Protein 4J8Q (pdb70)

Foldseek 3Di:
DPFDQPDKDKFKWFWADDPQQAIWTQGQPQGIEHAPAEPCSPDRDDGGWIWIWMWGWDAAPDPNTRTYTYTYDTHTAAEEEAAEQEPVCVPPQAADQADDPLWDDTPQKDKTFQNEQVQKHWHKYAYYPPPCPCVPPQEGEIEIGIGHDPDHDGRIHIYHNVVDDNVSGQYYKYWHQHPPPGIDIDTDGDD

Organism: Bacteroides fragilis (strain ATCC 25285 / DSM 2151 / CCUG 4856 / JCM 11019 / LMG 10263 / NCTC 9343 / Onslow / VPI 2553 / EN-2) (NCBI:txid272559)

InterPro domains:
  IPR024299 NigD-like N-terminal OB domain [PF12667] (38-97)
  IPR035376 NigD-like, C-terminal domain [PF17415] (107-225)
  IPR038143 NigD-like, C-terminal domain superfamily [G3DSA:2.60.40.2370] (102-227)
  IPR038179 NigD-like, N-terminal domain superfamily [G3DSA:2.40.50.500] (21-101)

CATH classification: 2.40.50.500 (+1 more: 2.60.40.2370)

Secondary structure (DSSP, 8-state):
----TT--EEEEEEEEEEETTEEEEEETTTEEEEEEEES-TT----TT-EEEEEEEEEEEEETTEEEEEEEEEEEEEEEEE-EE--TTTTTSS-----B-TT--EETTEEEEEES----EEEEEEE--TT--SSTTTSEEEEEEEEEES-----EEEEEE-TTS--TT--EEEEEEEETTTEEEEEEEE--

Nearest PDB structures (foldseek):
  4j8q-assembly1_A-2  TM=1.005E+00  e=1.109E-40  Bacteroides fragilis NCTC 9343
  3k6o-assembly2_B  TM=8.411E-01  e=2.980E-15  Phocaeicola vulgatus ATCC 8482
  4pqx-assembly3_C  TM=7.814E-01  e=1.711E-14  Bacteroides caccae ATCC 43185
  3k0y-assembly1_A  TM=7.729E-01  e=1.807E-14  Parabacteroides distasonis ATCC 8503
  4pqx-assembly4_D  TM=7.905E-01  e=2.954E-14  Bacteroides caccae ATCC 43185

Structure (mmCIF, N/CA/C/O backbone):
data_4J8Q
#
_entry.id   4J8Q
#
_cell.length_a   79.556
_cell.length_b   124.425
_cell.length_c   56.072
_cell.angle_alpha   90.000
_cell.angle_beta   90.000
_cell.angle_gamma   90.000
#
_symmetry.space_group_name_H-M   'C 2 2 21'
#
loop_
_entity.id
_entity.type
_entity.pdbx_description
1 polymer 'Putative uncharacterized protein'
2 non-polymer 1,2-ETHANEDIOL
3 water water
#
loop_
_atom_site.group_PDB
_atom_site.id
_atom_site.type_symbol
_atom_site.label_atom_id
_atom_site.label_alt_id
_atom_site.label_comp_id
_atom_site.label_asym_id
_atom_site.label_entity_id
_atom_site.label_seq_id
_atom_site.pdbx_PDB_ins_code
_atom_site.Cartn_x
_atom_site.Cartn_y
_atom_site.Cartn_z
_atom_site.occupancy
_atom_site.B_iso_or_equiv
_atom_site.auth_seq_id
_atom_site.auth_comp_id
_atom_site.auth_asym_id
_atom_site.auth_atom_id
_atom_site.pdbx_PDB_model_num
ATOM 1 N N . ASP A 1 6 ? -2.124 54.123 22.192 1.00 73.59 26 ASP A N 1
ATOM 2 C CA . ASP A 1 6 ? -3.248 53.437 22.909 1.00 85.96 26 ASP A CA 1
ATOM 3 C C . ASP A 1 6 ? -4.312 54.430 23.393 1.00 91.42 26 ASP A C 1
ATOM 4 O O . ASP A 1 6 ? -4.290 55.603 23.012 1.00 88.87 26 ASP A O 1
ATOM 9 N N . GLY A 1 7 ? -5.258 53.940 24.199 1.00 87.95 27 GLY A N 1
ATOM 10 C CA . GLY A 1 7 ? -6.192 54.793 24.943 1.00 79.60 27 GLY A CA 1
ATOM 11 C C . GLY A 1 7 ? -5.710 55.035 26.370 1.00 74.40 27 GLY A C 1
ATOM 12 O O . GLY A 1 7 ? -6.154 54.358 27.307 1.00 71.25 27 GLY A O 1
ATOM 13 N N . TYR A 1 8 ? -4.783 55.987 26.528 1.00 65.38 28 TYR A N 1
ATOM 14 C CA . TYR A 1 8 ? -4.302 56.425 27.852 1.00 60.16 28 TYR A CA 1
ATOM 15 C C . TYR A 1 8 ? -4.764 57.861 28.160 1.00 55.09 28 TYR A C 1
ATOM 16 O O . TYR A 1 8 ? -5.017 58.657 27.254 1.00 56.00 28 TYR A O 1
ATOM 25 N N . SER A 1 9 ? 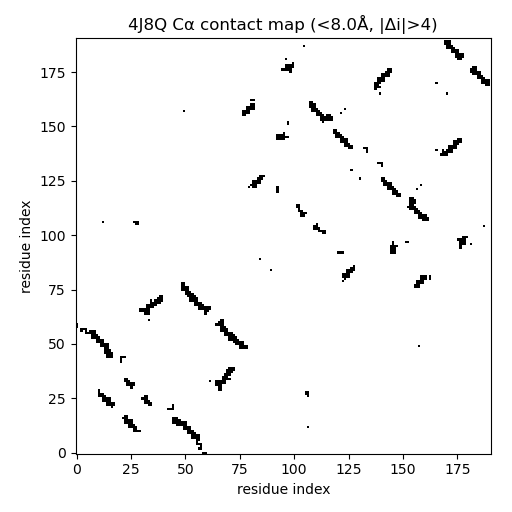-4.868 58.176 29.447 1.00 51.57 29 SER A N 1
ATOM 26 C CA . SER A 1 9 ? -5.019 59.549 29.900 1.00 53.24 29 SER A CA 1
ATOM 27 C C . SER A 1 9 ? -3.790 59.934 30.704 1.00 52.39 29 SER A C 1
ATOM 28 O O . SER A 1 9 ? -3.072 59.074 31.234 1.00 54.71 29 SER A O 1
ATOM 31 N N . LEU A 1 10 ? -3.551 61.234 30.795 1.00 46.09 30 LEU A N 1
ATOM 32 C CA . LEU A 1 10 ? -2.450 61.737 31.596 1.00 47.75 30 LEU A CA 1
ATOM 33 C C . LEU A 1 10 ? -2.731 61.557 33.084 1.00 46.87 30 LEU A C 1
ATOM 34 O O . LEU A 1 10 ? -1.808 61.523 33.898 1.00 44.48 30 LEU A O 1
ATOM 39 N N . GLY A 1 11 ? -4.006 61.452 33.437 1.00 46.53 31 GLY A N 1
ATOM 40 C CA . GLY A 1 11 ? -4.391 61.147 34.811 1.00 50.75 31 GLY A CA 1
ATOM 41 C C . GLY A 1 11 ? -4.153 59.708 35.256 1.00 48.09 31 GLY A C 1
ATOM 42 O O . GLY A 1 11 ? -4.131 59.435 36.445 1.00 51.95 31 GLY A O 1
ATOM 43 N N . ASP A 1 12 ? -3.969 58.787 34.317 1.00 45.79 32 ASP A N 1
ATOM 44 C CA . ASP A 1 12 ? -3.950 57.368 34.655 1.00 46.54 32 ASP A CA 1
ATOM 45 C C . ASP A 1 12 ? -2.645 56.943 35.305 1.00 41.38 32 ASP A C 1
ATOM 46 O O . ASP A 1 12 ? -1.584 57.436 34.949 1.00 38.57 32 ASP A O 1
ATOM 51 N N . ILE A 1 13 ? -2.748 56.033 36.273 1.00 38.28 33 ILE A N 1
ATOM 52 C CA . ILE A 1 13 ? -1.584 55.411 36.880 1.00 34.14 33 ILE A CA 1
ATOM 53 C C . ILE A 1 13 ? -1.642 53.902 36.705 1.00 31.88 33 ILE A C 1
ATOM 54 O O . ILE A 1 13 ? -2.721 53.312 36.616 1.00 31.91 33 ILE A O 1
ATOM 59 N N . ALA A 1 14 ? -0.464 53.295 36.629 1.00 30.30 34 ALA A N 1
ATOM 60 C CA . ALA A 1 14 ? -0.324 51.843 36.558 1.00 29.13 34 ALA A CA 1
ATOM 61 C C . ALA A 1 14 ? 0.824 51.376 37.440 1.00 28.01 34 ALA A C 1
ATOM 62 O O . ALA A 1 14 ? 1.688 52.158 37.832 1.00 27.82 34 ALA A O 1
ATOM 64 N N . VAL A 1 15 ? 0.823 50.092 37.757 1.00 28.96 35 VAL A N 1
ATOM 65 C CA . VAL A 1 15 ? 1.885 49.499 38.562 1.00 28.12 35 VAL A CA 1
ATOM 66 C C . VAL A 1 15 ? 2.336 48.181 37.943 1.00 26.16 35 VAL A C 1
ATOM 67 O O . VAL A 1 15 ? 1.559 47.515 37.246 1.00 25.87 35 VAL A O 1
ATOM 71 N N . ASP A 1 16 ? 3.593 47.826 38.202 1.00 24.16 36 ASP A N 1
ATOM 72 C CA . ASP A 1 16 ? 4.115 46.508 37.879 1.00 23.51 36 ASP A CA 1
ATOM 73 C C . ASP A 1 16 ? 5.324 46.289 38.754 1.00 23.33 36 ASP A C 1
ATOM 74 O O . ASP A 1 16 ? 5.753 47.208 39.445 1.00 23.69 36 ASP A O 1
ATOM 79 N N . TRP A 1 17 ? 5.835 45.061 38.765 1.00 24.76 37 TRP A N 1
ATOM 80 C CA . TRP A 1 17 ? 7.164 44.745 39.320 1.00 25.26 37 TRP A CA 1
ATOM 81 C C . TRP A 1 17 ? 8.128 44.677 38.147 1.00 24.96 37 TRP A C 1
ATOM 82 O O . TRP A 1 17 ? 7.764 44.183 37.064 1.00 23.64 37 TRP A O 1
ATOM 93 N N . ALA A 1 18 ? 9.354 45.150 38.363 1.00 25.38 38 ALA A N 1
ATOM 94 C CA . ALA A 1 18 ? 10.314 45.276 37.276 1.00 25.51 38 ALA A CA 1
ATOM 95 C C . ALA A 1 18 ? 11.753 45.148 37.732 1.00 27.11 38 ALA A C 1
ATOM 96 O O . ALA A 1 18 ? 12.075 45.236 38.912 1.00 28.09 38 ALA A O 1
ATOM 98 N N . THR A 1 19 ? 12.615 44.981 36.746 1.00 27.88 39 THR A N 1
ATOM 99 C CA . THR A 1 19 ? 14.032 44.864 36.953 1.00 27.67 39 THR A CA 1
ATOM 100 C C . THR A 1 19 ? 14.686 46.085 36.306 1.00 28.48 39 THR A C 1
ATOM 101 O O . THR A 1 19 ? 14.426 46.401 35.139 1.00 28.67 39 THR A O 1
ATOM 105 N N . VAL A 1 20 ? 15.505 46.783 37.078 1.00 27.87 40 VAL A N 1
ATOM 106 C CA . VAL A 1 20 ? 16.168 47.972 36.599 1.00 29.79 40 VAL A CA 1
ATOM 107 C C . VAL A 1 20 ? 17.314 47.565 35.669 1.00 32.67 40 VAL A C 1
ATOM 108 O O . VAL A 1 20 ? 18.100 46.661 35.983 1.00 30.59 40 VAL A O 1
ATOM 112 N N . ARG A 1 21 ? 17.381 48.235 34.523 1.00 34.82 41 ARG A N 1
ATOM 113 C CA . ARG A 1 21 ? 18.461 48.060 33.574 1.00 40.34 41 ARG A CA 1
ATOM 114 C C . ARG A 1 21 ? 19.122 49.421 33.398 1.00 40.67 41 ARG A C 1
ATOM 115 O O . ARG A 1 21 ? 18.466 50.388 33.031 1.00 43.22 41 ARG A O 1
ATOM 123 N N . VAL A 1 22 ? 20.414 49.505 33.674 1.00 42.69 42 VAL A N 1
ATOM 124 C CA . VAL A 1 22 ? 21.122 50.777 33.592 1.00 44.09 42 VAL A CA 1
ATOM 125 C C . VAL A 1 22 ? 21.670 51.007 32.183 1.00 51.18 42 VAL A C 1
ATOM 126 O O . VAL A 1 22 ? 22.370 50.153 31.632 1.00 49.14 42 VAL A O 1
ATOM 130 N N . VAL A 1 23 ? 21.350 52.180 31.629 1.00 58.23 43 VAL A N 1
ATOM 131 C CA . VAL A 1 23 ? 21.753 52.588 30.277 1.00 65.24 43 VAL A CA 1
ATOM 132 C C . VAL A 1 23 ? 23.091 53.363 30.265 1.00 70.23 43 VAL A C 1
ATOM 133 O O . VAL A 1 23 ? 24.057 52.941 29.626 1.00 70.33 43 VAL A O 1
ATOM 137 N N . GLY A 1 24 ? 23.139 54.493 30.969 1.00 74.24 44 GLY A N 1
ATOM 138 C CA . GLY A 1 24 ? 24.334 55.343 30.991 1.00 83.11 44 GLY A CA 1
ATOM 139 C C . GLY A 1 24 ? 24.418 56.227 32.226 1.00 80.42 44 GLY A C 1
ATOM 140 O O . GLY A 1 24 ? 23.771 57.277 32.296 1.00 69.47 44 GLY A O 1
ATOM 141 N N . GLY A 1 25 ? 25.228 55.808 33.197 1.00 77.64 45 GLY A N 1
ATOM 142 C CA . GLY A 1 25 ? 25.358 56.537 34.450 1.00 73.57 45 GLY A CA 1
ATOM 143 C C . GLY A 1 25 ? 24.057 56.482 35.232 1.00 73.03 45 GLY A C 1
ATOM 144 O O . GLY A 1 25 ? 23.735 55.450 35.832 1.00 66.94 45 GLY A O 1
ATOM 145 N N . ASP A 1 26 ? 23.300 57.58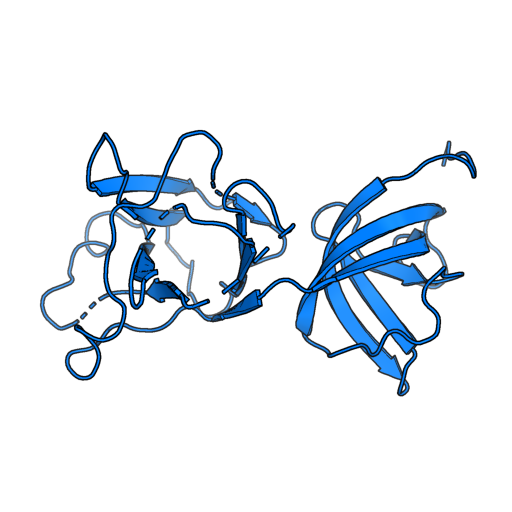3 35.204 1.00 68.63 46 ASP A N 1
ATOM 146 C CA . ASP A 1 26 ? 22.042 57.700 35.966 1.00 65.28 46 ASP A CA 1
ATOM 147 C C . ASP A 1 26 ? 20.766 57.462 35.130 1.00 62.92 46 ASP A C 1
ATOM 148 O O . ASP A 1 26 ? 19.652 57.512 35.671 1.00 55.13 46 ASP A O 1
ATOM 153 N N . THR A 1 27 ? 20.929 57.201 33.832 1.00 57.82 47 THR A N 1
ATOM 154 C CA . THR A 1 27 ? 19.805 56.884 32.950 1.00 51.93 47 THR A CA 1
ATOM 155 C C . THR A 1 27 ? 19.545 55.393 32.947 1.00 45.59 47 THR A C 1
ATOM 156 O O . THR A 1 27 ? 20.476 54.603 32.853 1.00 49.69 47 THR A O 1
ATOM 160 N N . TYR A 1 28 ? 18.270 55.025 33.033 1.00 39.36 48 TYR A N 1
ATOM 161 C CA . TYR A 1 28 ? 17.866 53.630 33.225 1.00 34.91 48 TYR A CA 1
ATOM 162 C C . TYR A 1 28 ? 16.553 53.328 32.510 1.00 32.76 48 TYR A C 1
ATOM 163 O O . TYR A 1 28 ? 15.788 54.235 32.160 1.00 31.68 48 TYR A O 1
ATOM 172 N N . SER A 1 29 ? 16.311 52.044 32.285 1.00 31.67 49 SER A N 1
ATOM 173 C CA . SER A 1 29 ? 15.017 51.569 31.826 1.00 31.17 49 SER A CA 1
ATOM 174 C C . SER A 1 29 ? 14.535 50.546 32.832 1.00 30.47 49 SER A C 1
ATOM 175 O O . SER A 1 29 ? 15.311 50.092 33.695 1.00 30.34 49 SER A O 1
ATOM 178 N N . LEU A 1 30 ? 13.259 50.188 32.729 1.00 27.49 50 LEU A N 1
ATOM 179 C CA . LEU A 1 30 ? 12.682 49.208 33.615 1.00 27.26 50 LEU A CA 1
ATOM 180 C C . LEU A 1 30 ? 12.172 48.072 32.778 1.00 28.38 50 LEU A C 1
ATOM 181 O O . LEU A 1 30 ? 11.499 48.297 31.788 1.00 30.56 50 LEU A O 1
ATOM 186 N N . ASN A 1 31 ? 12.493 46.850 33.176 1.00 29.66 51 ASN A N 1
ATOM 187 C CA . ASN A 1 31 ? 12.007 45.668 32.486 1.00 30.82 51 ASN A CA 1
ATOM 188 C C . ASN A 1 31 ? 10.868 45.036 33.306 1.00 30.09 51 ASN A C 1
ATOM 189 O O . ASN A 1 31 ? 11.112 44.261 34.244 1.00 30.43 51 ASN A O 1
ATOM 194 N N . ALA A 1 32 ? 9.634 45.390 32.937 1.00 27.08 52 ALA A N 1
ATOM 195 C CA . ALA A 1 32 ? 8.433 45.072 33.716 1.00 26.69 52 ALA A CA 1
ATOM 196 C C . ALA A 1 32 ? 7.822 43.721 33.354 1.00 25.78 52 ALA A C 1
ATOM 197 O O . ALA A 1 32 ? 7.715 43.381 32.189 1.00 25.11 52 ALA A O 1
ATOM 199 N N . ASP A 1 33 ? 7.379 42.990 34.373 1.00 27.04 53 ASP A N 1
ATOM 200 C CA . ASP A 1 33 ? 6.911 41.602 34.224 1.00 28.10 53 ASP A CA 1
ATOM 201 C C . ASP A 1 33 ? 5.737 41.449 33.264 1.00 29.28 53 ASP A C 1
ATOM 202 O O . ASP A 1 33 ? 5.692 40.494 32.489 1.00 29.42 53 ASP A O 1
ATOM 207 N N . ARG A 1 34 ? 4.804 42.401 33.309 1.00 29.52 54 ARG A N 1
ATOM 208 C CA . ARG A 1 34 ? 3.595 42.361 32.481 1.00 30.78 54 ARG A CA 1
ATOM 209 C C . ARG A 1 34 ? 3.624 43.385 31.353 1.00 29.31 54 ARG A C 1
ATOM 210 O O . ARG A 1 34 ? 3.139 43.112 30.266 1.00 29.26 54 ARG A O 1
ATOM 218 N N . TRP A 1 35 ? 4.161 44.570 31.626 1.00 28.93 55 TRP A N 1
ATOM 219 C CA . TRP A 1 35 ? 4.138 45.680 30.666 1.00 28.56 55 TRP A CA 1
ATOM 220 C C . TRP A 1 35 ? 5.324 45.664 29.692 1.00 27.96 55 TRP A C 1
ATOM 221 O O . TRP A 1 35 ? 5.312 46.376 28.679 1.00 27.30 55 TRP A O 1
ATOM 232 N N . GLY A 1 36 ? 6.357 44.888 30.009 1.00 27.03 56 GLY A N 1
ATOM 233 C CA . GLY A 1 36 ? 7.547 44.844 29.178 1.00 27.68 56 GLY A CA 1
ATOM 234 C C . GLY A 1 36 ? 8.450 46.032 29.461 1.00 28.17 56 GLY A C 1
ATOM 235 O O . GLY A 1 36 ? 8.399 46.616 30.555 1.00 28.62 56 GLY A O 1
ATOM 236 N N . THR A 1 37 ? 9.276 46.400 28.485 1.00 26.36 57 THR A N 1
ATOM 237 C CA . THR A 1 37 ? 10.311 47.391 28.726 1.00 25.94 57 THR A CA 1
ATOM 238 C C . THR A 1 37 ? 9.707 48.779 28.767 1.00 24.90 57 THR A C 1
ATOM 239 O O . THR A 1 37 ? 8.909 49.140 27.900 1.00 24.19 57 THR A O 1
ATOM 243 N N . LEU A 1 38 ? 10.096 49.545 29.783 1.00 25.32 58 LEU A N 1
ATOM 244 C CA . LEU A 1 38 ? 9.586 50.901 29.997 1.00 26.26 58 LEU A CA 1
ATOM 245 C C . LEU A 1 38 ? 10.702 51.947 29.928 1.00 26.90 58 LEU A C 1
ATOM 246 O O . LEU A 1 38 ? 11.650 51.897 30.713 1.00 26.01 58 LEU A O 1
ATOM 251 N N . TRP A 1 39 ? 10.577 52.882 28.981 1.00 27.47 59 TRP A N 1
ATOM 252 C CA . TRP A 1 39 ? 11.481 54.026 28.866 1.00 27.67 59 TRP A CA 1
ATOM 253 C C . TRP A 1 39 ? 10.946 55.200 29.678 1.00 26.53 59 TRP A C 1
ATOM 254 O O . TRP A 1 39 ? 9.831 55.615 29.456 1.00 26.81 59 TRP A O 1
ATOM 265 N N . PRO A 1 40 ? 11.746 55.751 30.611 1.00 28.46 60 PRO A N 1
ATOM 266 C CA . PRO A 1 40 ? 11.319 56.975 31.323 1.00 29.30 60 PRO A CA 1
ATOM 267 C C . PRO A 1 40 ? 11.451 58.293 30.515 1.00 28.24 60 PRO A C 1
ATOM 268 O O . PRO A 1 40 ? 12.476 58.992 30.584 1.00 28.35 60 PRO A O 1
ATOM 272 N N . ALA A 1 41 ? 10.410 58.620 29.758 1.00 26.66 61 ALA A N 1
ATOM 273 C CA . ALA A 1 41 ? 10.375 59.872 29.004 1.00 27.28 61 ALA A CA 1
ATOM 274 C C . ALA A 1 41 ? 10.317 61.064 29.959 1.00 27.72 61 ALA A C 1
ATOM 275 O O . ALA A 1 41 ? 10.804 62.156 29.642 1.00 27.06 61 ALA A O 1
ATOM 277 N N . ALA A 1 42 ? 9.708 60.830 31.122 1.00 27.76 62 ALA A N 1
ATOM 278 C CA . ALA A 1 42 ? 9.644 61.792 32.214 1.00 27.65 62 ALA A CA 1
ATOM 279 C C . ALA A 1 42 ? 9.676 61.080 33.581 1.00 26.55 62 ALA A C 1
ATOM 280 O O . ALA A 1 42 ? 9.574 59.861 33.656 1.00 24.05 62 ALA A O 1
ATOM 282 N N . THR A 1 43 ? 9.781 61.861 34.660 1.00 27.22 63 THR A N 1
ATOM 283 C CA . THR A 1 43 ? 9.876 61.305 36.001 1.00 26.28 63 THR A CA 1
ATOM 284 C C . THR A 1 43 ? 9.536 62.320 37.097 1.00 27.09 63 THR A C 1
ATOM 285 O O . THR A 1 43 ? 9.769 63.519 36.955 1.00 27.78 63 THR A O 1
ATOM 289 N N . ALA A 1 44 ? 8.983 61.814 38.192 1.00 28.39 64 ALA A N 1
ATOM 290 C CA . ALA A 1 44 ? 8.803 62.592 39.407 1.00 30.63 64 ALA A CA 1
ATOM 291 C C . ALA A 1 44 ? 9.934 62.353 40.394 1.00 32.81 64 ALA A C 1
ATOM 292 O O . ALA A 1 44 ? 9.870 62.840 41.514 1.00 34.63 64 ALA A O 1
ATOM 294 N N . ILE A 1 45 ? 10.951 61.588 39.992 1.00 34.27 65 ILE A N 1
ATOM 295 C CA . ILE A 1 45 ? 12.089 61.262 40.869 1.00 35.69 65 ILE A CA 1
ATOM 296 C C . ILE A 1 45 ? 13.414 61.337 40.092 1.00 38.76 65 ILE A C 1
ATOM 297 O O . ILE A 1 45 ? 14.057 60.320 39.808 1.00 37.38 65 ILE A O 1
ATOM 302 N N . PRO A 1 46 ? 13.825 62.561 39.731 1.00 42.03 66 PRO A N 1
ATOM 303 C CA . PRO A 1 46 ? 15.044 62.711 38.941 1.00 42.58 66 PRO A CA 1
ATOM 304 C C . PRO A 1 46 ? 16.344 62.368 39.683 1.00 43.44 66 PRO A C 1
ATOM 305 O O . PRO A 1 46 ? 17.348 62.128 39.021 1.00 42.40 66 PRO A O 1
ATOM 309 N N . PHE A 1 47 ? 16.335 62.336 41.020 1.00 46.50 67 PHE A N 1
ATOM 310 C CA . PHE A 1 47 ? 17.551 61.995 41.790 1.00 51.23 67 PHE A CA 1
ATOM 311 C C . PHE A 1 47 ? 17.617 60.534 42.218 1.00 45.36 67 PHE A C 1
ATOM 312 O O . PHE A 1 47 ? 18.424 60.180 43.079 1.00 47.18 67 PHE A O 1
ATOM 320 N N . TYR A 1 48 ? 16.780 59.698 41.609 1.00 40.75 68 TYR A N 1
ATOM 321 C CA . TYR A 1 48 ? 16.784 58.257 41.836 1.00 41.22 68 TYR A CA 1
ATOM 322 C C . TYR A 1 48 ? 18.071 57.628 41.296 1.00 42.86 68 TYR A C 1
ATOM 323 O O . TYR A 1 48 ? 18.434 57.875 40.154 1.00 42.71 68 TYR A O 1
ATOM 332 N N . LYS A 1 49 ? 18.741 56.811 42.112 1.00 46.64 69 LYS A N 1
ATOM 333 C CA . LYS A 1 49 ? 19.999 56.158 41.717 1.00 47.02 69 LYS A CA 1
ATOM 334 C C . LYS A 1 49 ? 19.706 54.708 41.289 1.00 41.60 69 LYS A C 1
ATOM 335 O O . LYS A 1 49 ? 19.425 53.851 42.131 1.00 43.24 69 LYS A O 1
ATOM 341 N N . PRO A 1 50 ? 19.762 54.427 39.981 1.00 35.89 70 PRO A N 1
ATOM 342 C CA . PRO A 1 50 ? 19.504 53.073 39.518 1.00 35.66 70 PRO A CA 1
ATOM 343 C C . PRO A 1 50 ? 20.661 52.090 39.742 1.00 38.31 70 PRO A C 1
ATOM 344 O O . PRO A 1 50 ? 21.830 52.466 39.608 1.00 41.11 70 PRO A O 1
ATOM 348 N N . ILE A 1 51 ? 20.318 50.843 40.076 1.00 37.86 71 ILE A N 1
ATOM 349 C CA . ILE A 1 51 ? 21.278 49.747 40.164 1.00 39.21 71 ILE A CA 1
ATOM 350 C C . ILE A 1 51 ? 20.827 48.637 39.229 1.00 36.26 71 ILE A C 1
ATOM 351 O O . ILE A 1 51 ? 19.715 48.137 39.338 1.00 33.68 71 ILE A O 1
ATOM 356 N N . ASP A 1 52 ? 21.705 48.244 38.321 1.00 37.37 72 ASP A N 1
ATOM 357 C CA . ASP A 1 52 ? 21.404 47.176 37.377 1.00 37.99 72 ASP A CA 1
ATOM 358 C C . ASP A 1 52 ? 20.988 45.940 38.152 1.00 35.38 72 ASP A C 1
ATOM 359 O O . ASP A 1 52 ? 21.646 45.571 39.123 1.00 35.84 72 ASP A O 1
ATOM 364 N N . GLY A 1 53 ? 19.879 45.328 37.743 1.00 33.93 73 GLY A N 1
ATOM 365 C CA . GLY A 1 53 ? 19.384 44.093 38.360 1.00 31.20 73 GLY A CA 1
ATOM 366 C C . GLY A 1 53 ? 18.501 44.282 39.580 1.00 30.16 73 GLY A C 1
ATOM 367 O O . GLY A 1 53 ? 17.876 43.336 40.041 1.00 29.54 73 GLY A O 1
ATOM 368 N N . GLN A 1 54 ? 18.448 45.498 40.117 1.00 30.93 74 GLN A N 1
ATOM 369 C CA . GLN A 1 54 ? 17.566 45.786 41.238 1.00 31.78 74 GLN A CA 1
ATOM 370 C C . GLN A 1 54 ? 16.127 45.583 40.804 1.00 31.48 74 GLN A C 1
ATOM 371 O O . GLN A 1 54 ? 15.701 46.083 39.773 1.00 30.91 74 GLN A O 1
ATOM 377 N N . ARG A 1 55 ? 15.397 44.829 41.610 1.00 30.81 75 ARG A N 1
ATOM 378 C CA . ARG A 1 55 ? 13.972 44.659 41.458 1.00 28.96 75 ARG A CA 1
ATOM 379 C C . ARG A 1 55 ? 13.241 45.752 42.216 1.00 29.43 75 ARG A C 1
ATOM 380 O O . ARG A 1 55 ? 13.650 46.140 43.313 1.00 31.75 75 ARG A O 1
ATOM 388 N N . VAL A 1 56 ? 12.141 46.222 41.633 1.00 28.53 76 VAL A N 1
ATOM 389 C CA . VAL A 1 56 ? 11.355 47.322 42.173 1.00 27.04 76 VAL A CA 1
ATOM 390 C C . VAL A 1 56 ? 9.878 47.110 41.903 1.00 26.22 76 VAL A C 1
ATOM 391 O O . VAL A 1 56 ? 9.506 46.419 40.957 1.00 26.60 76 VAL A O 1
ATOM 395 N N . ILE A 1 57 ? 9.043 47.711 42.743 1.00 26.05 77 ILE A N 1
ATOM 396 C CA . ILE A 1 57 ? 7.653 47.962 42.402 1.00 24.54 77 ILE A CA 1
ATOM 397 C C . ILE A 1 57 ? 7.633 49.381 41.832 1.00 24.90 77 ILE A C 1
ATOM 398 O O . ILE A 1 57 ? 7.991 50.330 42.534 1.00 23.61 77 ILE A O 1
ATOM 403 N N . THR A 1 58 ? 7.230 49.514 40.565 1.00 24.85 78 THR A N 1
ATOM 404 C CA . THR A 1 58 ? 7.263 50.793 39.854 1.00 23.84 78 THR A CA 1
ATOM 405 C C . THR A 1 58 ? 5.856 51.274 39.559 1.00 25.36 78 THR A C 1
ATOM 406 O O . THR A 1 58 ? 5.036 50.540 39.019 1.00 26.34 78 THR A O 1
ATOM 410 N N . TYR A 1 59 ? 5.594 52.515 39.935 1.00 26.08 79 TYR A N 1
ATOM 411 C CA . TYR A 1 59 ? 4.345 53.187 39.658 1.00 27.29 79 TYR A CA 1
ATOM 412 C C . TYR A 1 59 ? 4.632 54.225 38.570 1.00 27.13 79 TYR A C 1
ATOM 413 O O . TYR A 1 59 ? 5.602 54.978 38.670 1.00 28.24 79 TYR A O 1
ATOM 422 N N . PHE A 1 60 ? 3.794 54.272 37.537 1.00 25.47 80 PHE A N 1
ATOM 423 C CA . PHE A 1 60 ? 4.089 55.090 36.361 1.00 24.41 80 PHE A CA 1
ATOM 424 C C . PHE A 1 60 ? 2.838 55.416 35.550 1.00 24.92 80 PHE A C 1
ATOM 425 O O . PHE A 1 60 ? 1.868 54.670 35.573 1.00 25.59 80 PHE A O 1
ATOM 433 N N . ASN A 1 61 ? 2.882 56.529 34.831 1.00 25.78 81 ASN A N 1
ATOM 434 C CA . ASN A 1 61 ? 1.800 56.922 33.953 1.00 27.48 81 ASN A CA 1
ATOM 435 C C . ASN A 1 61 ? 2.206 56.553 32.544 1.00 27.20 81 ASN A C 1
ATOM 436 O O . ASN A 1 61 ? 3.155 57.118 32.018 1.00 26.49 81 ASN A O 1
ATOM 441 N N . PRO A 1 62 ? 1.501 55.601 31.923 1.00 28.53 82 PRO A N 1
ATOM 442 C CA . PRO A 1 62 ? 1.870 55.234 30.550 1.00 30.16 82 PRO A CA 1
ATOM 443 C C . PRO A 1 62 ? 1.538 56.334 29.544 1.00 31.59 82 PRO A C 1
ATOM 444 O O . PRO A 1 62 ? 0.449 56.910 29.616 1.00 33.89 82 PRO A O 1
ATOM 448 N N . LEU A 1 63 ? 2.466 56.609 28.617 1.00 31.58 83 LEU A N 1
ATOM 449 C CA . LEU A 1 63 ? 2.285 57.661 27.603 1.00 30.82 83 LEU A CA 1
ATOM 450 C C . LEU A 1 63 ? 2.166 57.141 26.163 1.00 30.23 83 LEU A C 1
ATOM 451 O O . LEU A 1 63 ? 1.187 57.445 25.479 1.00 29.78 83 LEU A O 1
ATOM 456 N N . TYR A 1 64 ? 3.168 56.394 25.702 1.00 29.91 84 TYR A N 1
ATOM 457 C CA . TY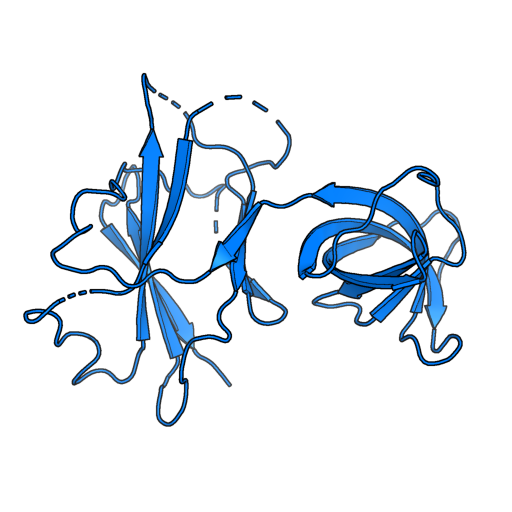R A 1 64 ? 3.189 55.870 24.317 1.00 31.32 84 TYR A CA 1
ATOM 458 C C . TYR A 1 64 ? 3.549 54.392 24.246 1.00 33.05 84 TYR A C 1
ATOM 459 O O . TYR A 1 64 ? 3.985 53.799 25.233 1.00 34.83 84 TYR A O 1
ATOM 468 N N . ASP A 1 65 ? 3.350 53.802 23.073 1.00 33.84 85 ASP A N 1
ATOM 469 C CA . ASP A 1 65 ? 3.735 52.418 22.839 1.00 36.40 85 ASP A CA 1
ATOM 470 C C . ASP A 1 65 ? 4.781 52.400 21.742 1.00 36.28 85 ASP A C 1
ATOM 471 O O . ASP A 1 65 ? 4.746 53.231 20.847 1.00 33.45 85 ASP A O 1
ATOM 476 N N . ASN A 1 66 ? 5.691 51.433 21.809 1.00 39.06 86 ASN A N 1
ATOM 477 C CA . ASN A 1 66 ? 6.730 51.252 20.788 1.00 41.44 86 ASN A CA 1
ATOM 478 C C . ASN A 1 66 ? 7.514 52.527 20.570 1.00 36.94 86 ASN A C 1
ATOM 479 O O . ASN A 1 66 ? 7.537 53.085 19.468 1.00 36.79 86 ASN A O 1
ATOM 484 N N . TYR A 1 67 ? 8.129 52.991 21.651 1.00 35.24 87 TYR A N 1
ATOM 485 C CA . TYR A 1 67 ? 8.915 54.214 21.624 1.00 34.99 87 TYR A CA 1
ATOM 486 C C . TYR A 1 67 ? 10.394 53.840 21.578 1.00 35.56 87 TYR A C 1
ATOM 487 O O . TYR A 1 67 ? 10.945 53.358 22.565 1.00 34.71 87 TYR A O 1
ATOM 496 N N . GLU A 1 68 ? 11.007 54.038 20.412 1.00 35.91 88 GLU A N 1
ATOM 497 C CA . GLU A 1 68 ? 12.456 53.912 20.230 1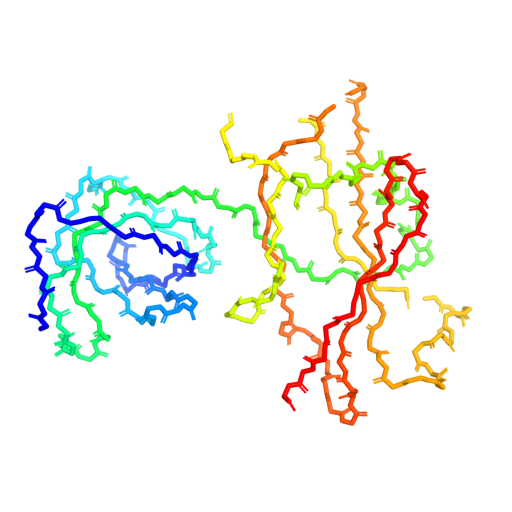.00 37.68 88 GLU A CA 1
ATOM 498 C C . GLU A 1 68 ? 13.000 52.565 20.731 1.00 36.32 88 GLU A C 1
ATOM 499 O O . GLU A 1 68 ? 14.019 52.507 21.425 1.00 34.68 88 GLU A O 1
ATOM 505 N N . GLY A 1 69 ? 12.306 51.489 20.365 1.00 35.41 89 GLY A N 1
ATOM 506 C CA . GLY A 1 69 ? 12.708 50.138 20.730 1.00 35.70 89 GLY A CA 1
ATOM 507 C C . GLY A 1 69 ? 12.205 49.660 22.083 1.00 36.72 89 GLY A C 1
ATOM 508 O O . GLY A 1 69 ? 12.419 48.495 22.430 1.00 38.78 89 GLY A O 1
ATOM 509 N N . TYR A 1 70 ? 11.552 50.538 22.851 1.00 33.22 90 TYR A N 1
ATOM 510 C CA . TYR A 1 70 ? 10.958 50.154 24.134 1.00 32.36 90 TYR A CA 1
ATOM 511 C C . TYR A 1 70 ? 9.467 49.885 23.958 1.00 32.12 90 TYR A C 1
ATOM 512 O O . TYR A 1 70 ? 8.825 50.514 23.123 1.00 34.75 90 TYR A O 1
ATOM 521 N N . ASP A 1 71 ? 8.921 48.949 24.730 1.00 30.79 91 ASP A N 1
ATOM 522 C CA . ASP A 1 71 ? 7.510 48.579 24.588 1.00 31.73 91 ASP A CA 1
ATOM 523 C C . ASP A 1 71 ? 6.602 49.747 24.927 1.00 30.82 91 ASP A C 1
ATOM 524 O O . ASP A 1 71 ? 5.536 49.881 24.339 1.00 33.21 91 ASP A O 1
ATOM 529 N N . HIS A 1 72 ? 7.027 50.579 25.877 1.00 29.42 92 HIS A N 1
ATOM 530 C CA . HIS A 1 72 ? 6.304 51.790 26.247 1.00 28.18 92 HIS A CA 1
ATOM 531 C C . HIS A 1 72 ? 7.243 52.916 26.667 1.00 27.29 92 HIS A C 1
ATOM 532 O O . HIS A 1 72 ? 8.331 52.667 27.161 1.00 25.84 92 HIS A O 1
ATOM 539 N N . ALA A 1 73 ? 6.808 54.160 26.475 1.00 28.65 93 ALA A N 1
ATOM 540 C CA . ALA A 1 73 ? 7.389 55.314 27.175 1.00 27.10 93 ALA A CA 1
ATOM 541 C C . ALA A 1 73 ? 6.402 55.742 28.265 1.00 25.99 93 ALA A C 1
ATOM 542 O O . ALA A 1 73 ? 5.188 55.764 28.040 1.00 25.12 93 ALA A O 1
ATOM 544 N N . VAL A 1 74 ? 6.929 56.074 29.439 1.00 25.60 94 VAL A N 1
ATOM 545 C CA . VAL A 1 74 ? 6.111 56.399 30.610 1.00 25.55 94 VAL A CA 1
ATOM 546 C C . VAL A 1 74 ? 6.698 57.574 31.392 1.00 25.92 94 VAL A C 1
ATOM 547 O O . VAL A 1 74 ? 7.857 57.960 31.179 1.00 24.04 94 VAL A O 1
ATOM 551 N N . LYS A 1 75 ? 5.887 58.125 32.296 1.00 26.69 95 LYS A N 1
ATOM 552 C CA . LYS A 1 75 ? 6.392 58.960 33.379 1.00 28.13 95 LYS A CA 1
ATOM 553 C C . LYS A 1 75 ? 6.439 58.093 34.619 1.00 27.95 95 LYS A C 1
ATOM 554 O O . LYS A 1 75 ? 5.411 57.576 35.046 1.00 29.08 95 LYS A O 1
ATOM 560 N N . VAL A 1 76 ? 7.630 57.945 35.186 1.00 27.15 96 VAL A N 1
ATOM 561 C CA . VAL A 1 76 ? 7.828 57.217 36.426 1.00 27.44 96 VAL A CA 1
ATOM 562 C C . VAL A 1 76 ? 7.350 58.092 37.574 1.00 28.12 96 VAL A C 1
ATOM 563 O O . VAL A 1 76 ? 7.693 59.273 37.634 1.00 30.30 96 VAL A O 1
ATOM 567 N N . GLU A 1 77 ? 6.569 57.513 38.480 1.00 27.76 97 GLU A N 1
ATOM 568 C CA . GLU A 1 77 ? 6.108 58.229 39.666 1.00 29.31 97 GLU A CA 1
ATOM 569 C C . GLU A 1 77 ? 6.868 57.797 40.917 1.00 30.24 97 GLU A C 1
ATOM 570 O O . GLU A 1 77 ? 7.320 58.655 41.680 1.00 31.76 97 GLU A O 1
ATOM 576 N N . HIS A 1 78 ? 6.987 56.480 41.126 1.00 31.54 98 HIS A N 1
ATOM 577 C CA . HIS A 1 78 ? 7.724 55.890 42.268 1.00 33.87 98 HIS A CA 1
ATOM 578 C C . HIS A 1 78 ? 8.425 54.591 41.883 1.00 32.78 98 HIS A C 1
ATOM 579 O O . HIS A 1 78 ? 7.868 53.798 41.146 1.00 34.82 98 HIS A O 1
ATOM 586 N N . ASN A 1 79 ? 9.629 54.366 42.411 1.00 35.03 99 ASN A N 1
ATOM 587 C CA . ASN A 1 79 ? 10.306 53.065 42.299 1.00 34.01 99 ASN A CA 1
ATOM 588 C C . ASN A 1 79 ? 10.688 52.551 43.666 1.00 34.29 99 ASN A C 1
ATOM 589 O O . ASN A 1 79 ? 11.765 52.860 44.164 1.00 44.82 99 ASN A O 1
ATOM 594 N N . TYR A 1 80 ? 9.815 51.753 44.263 1.00 32.90 100 TYR A N 1
ATOM 595 C CA . TYR A 1 80 ? 10.060 51.191 45.583 1.00 32.22 100 TYR A CA 1
ATOM 596 C C . TYR A 1 80 ? 10.945 49.978 45.429 1.00 31.15 100 TYR A C 1
ATOM 597 O O . TYR A 1 80 ? 10.574 49.004 44.787 1.00 28.99 100 TYR A O 1
ATOM 606 N N . ASN A 1 81 ? 12.132 50.057 46.010 1.00 33.25 101 ASN A N 1
ATOM 607 C CA . ASN A 1 81 ? 13.104 48.995 45.875 1.00 36.23 101 ASN A CA 1
ATOM 608 C C . ASN A 1 81 ? 12.621 47.773 46.619 1.00 35.46 101 ASN A C 1
ATOM 609 O O . ASN A 1 81 ? 12.109 47.881 47.729 1.00 37.06 101 ASN A O 1
ATOM 614 N N . VAL A 1 82 ? 12.734 46.624 45.955 1.00 34.64 102 VAL A N 1
ATOM 615 C CA . VAL A 1 82 ? 12.376 45.326 46.516 1.00 33.06 102 VAL A CA 1
ATOM 616 C C . VAL A 1 82 ? 13.658 44.547 46.735 1.00 31.41 102 VAL A C 1
ATOM 617 O O . VAL A 1 82 ? 14.539 44.534 45.877 1.00 30.02 102 VAL A O 1
ATOM 621 N N . LEU A 1 83 ? 13.747 43.905 47.886 1.00 30.38 103 LEU A N 1
ATOM 622 C CA . LEU A 1 83 ? 14.867 43.044 48.199 1.00 32.80 103 LEU A CA 1
ATOM 623 C C . LEU A 1 83 ? 15.053 41.949 47.144 1.00 30.41 103 LEU A C 1
ATOM 624 O O . LEU A 1 83 ? 14.147 41.156 46.870 1.00 29.93 103 LEU A O 1
ATOM 629 N N . THR A 1 84 ? 16.246 41.909 46.575 1.00 29.77 104 THR A N 1
ATOM 630 C CA . THR A 1 84 ? 16.530 41.087 45.412 1.00 29.79 104 THR A CA 1
ATOM 631 C C . THR A 1 84 ? 17.574 40.050 45.797 1.00 29.87 104 THR A C 1
ATOM 632 O O . THR A 1 84 ? 18.653 40.406 46.254 1.00 28.89 104 THR A O 1
ATOM 636 N N . LYS A 1 85 ? 17.245 38.772 45.610 1.00 30.31 105 LYS A N 1
ATOM 637 C CA . LYS A 1 85 ? 18.067 37.668 46.114 1.00 30.36 105 LYS A CA 1
ATOM 638 C C . LYS A 1 85 ? 18.098 36.480 45.150 1.00 31.05 105 LYS A C 1
ATOM 639 O O . LYS A 1 85 ? 17.322 36.425 44.203 1.00 29.74 105 LYS A O 1
ATOM 645 N N . GLN A 1 86 ? 19.022 35.555 45.395 1.00 33.45 106 GLN A N 1
ATOM 646 C CA . GLN A 1 86 ? 19.164 34.334 44.605 1.00 37.27 106 GLN A CA 1
ATOM 647 C C . GLN A 1 86 ? 18.541 33.159 45.344 1.00 35.60 106 GLN A C 1
ATOM 648 O O . GLN A 1 86 ? 18.242 33.253 46.525 1.00 32.78 106 GLN A O 1
ATOM 654 N N . VAL A 1 87 ? 18.356 32.049 44.639 1.00 35.45 107 VAL A N 1
ATOM 655 C CA . VAL A 1 87 ? 18.064 30.781 45.286 1.00 35.53 107 VAL A CA 1
ATOM 656 C C . VAL A 1 87 ? 19.394 30.309 45.877 1.00 37.70 107 VAL A C 1
ATOM 657 O O . VAL A 1 87 ? 20.421 30.300 45.190 1.00 38.01 107 VAL A O 1
ATOM 661 N N . GLU A 1 88 ? 19.369 29.942 47.155 1.00 39.10 108 GLU A N 1
ATOM 662 C CA . GLU A 1 88 ? 20.561 29.519 47.879 1.00 39.62 108 GLU A CA 1
ATOM 663 C C . GLU A 1 88 ? 20.514 28.022 48.103 1.00 39.64 108 GLU A C 1
ATOM 664 O O . GLU A 1 88 ? 19.503 27.498 48.557 1.00 37.20 108 GLU A O 1
ATOM 670 N N . ASP A 1 89 ? 21.608 27.337 47.780 1.00 40.61 109 ASP A N 1
ATOM 671 C CA . ASP A 1 89 ? 21.714 25.920 48.064 1.00 39.87 109 ASP A CA 1
ATOM 672 C C . ASP A 1 89 ? 21.847 25.726 49.564 1.00 37.59 109 ASP A C 1
ATOM 673 O O . ASP A 1 89 ? 22.630 26.419 50.208 1.00 38.78 109 ASP A O 1
ATOM 678 N N . LEU A 1 90 ? 21.059 24.805 50.111 1.00 35.65 110 LEU A N 1
ATOM 679 C CA . LEU A 1 90 ? 21.154 24.429 51.516 1.00 37.29 110 LEU A CA 1
ATOM 680 C C . LEU A 1 90 ? 22.043 23.201 51.639 1.00 38.69 110 LEU A C 1
ATOM 681 O O . LEU A 1 90 ? 21.764 22.158 51.025 1.00 35.47 110 LEU A O 1
ATOM 686 N N . THR A 1 91 ? 23.107 23.349 52.434 1.00 41.27 111 THR A N 1
ATOM 687 C CA . THR A 1 91 ? 24.142 22.330 52.611 1.00 42.71 111 THR A CA 1
ATOM 688 C C . THR A 1 91 ? 24.290 21.984 54.081 1.00 42.52 111 THR A C 1
ATOM 689 O O . THR A 1 91 ? 23.635 22.570 54.942 1.00 41.38 111 THR A O 1
ATOM 693 N N . ALA A 1 92 ? 25.163 21.023 54.357 1.00 43.64 112 ALA A N 1
ATOM 694 C CA . ALA A 1 92 ? 25.548 20.711 55.721 1.00 43.77 112 ALA A CA 1
ATOM 695 C C . ALA A 1 92 ? 26.150 21.925 56.446 1.00 44.73 112 ALA A C 1
ATOM 696 O O . ALA A 1 92 ? 25.920 22.087 57.640 1.00 43.43 112 ALA A O 1
ATOM 698 N N . GLU A 1 93 ? 26.904 22.770 55.731 1.00 48.59 113 GLU A N 1
ATOM 699 C CA . GLU A 1 93 ? 27.586 23.929 56.342 1.00 52.67 113 GLU A CA 1
ATOM 700 C C . GLU A 1 93 ? 26.631 24.981 56.887 1.00 50.36 113 GLU A C 1
ATOM 701 O O . GLU A 1 93 ? 26.926 25.640 57.880 1.00 51.45 113 GLU A O 1
ATOM 707 N N . ASN A 1 94 ? 25.488 25.129 56.230 1.00 49.27 114 ASN A N 1
ATOM 708 C CA . ASN A 1 94 ? 24.557 26.214 56.518 1.00 45.10 114 ASN A CA 1
ATOM 709 C C . ASN A 1 94 ? 23.128 25.758 56.865 1.00 43.48 114 ASN A C 1
ATOM 710 O O . ASN A 1 94 ? 22.224 26.597 56.994 1.00 39.78 114 ASN A O 1
ATOM 715 N N . GLU A 1 95 ? 22.933 24.445 57.030 1.00 43.36 115 GLU A N 1
ATOM 716 C CA . GLU A 1 95 ? 21.611 23.868 57.334 1.00 43.72 115 GLU A CA 1
ATOM 717 C C . GLU A 1 95 ? 20.851 24.637 58.422 1.00 41.69 115 GLU A C 1
ATOM 718 O O . GLU A 1 95 ? 19.639 24.792 58.322 1.00 42.77 115 GLU A O 1
ATOM 724 N N . SER A 1 96 ? 21.559 25.139 59.435 1.00 40.49 116 SER A N 1
ATOM 725 C CA . SER A 1 96 ? 20.919 25.841 60.551 1.00 41.87 116 SER A CA 1
ATOM 726 C C . SER A 1 96 ? 20.875 27.364 60.419 1.00 44.23 116 SER A C 1
ATOM 727 O O . SER A 1 96 ? 20.383 28.054 61.307 1.00 43.20 116 SER A O 1
ATOM 730 N N . GLU A 1 97 ? 21.336 27.881 59.287 1.00 48.99 117 GLU A N 1
ATOM 731 C CA . GLU A 1 97 ? 21.551 29.314 59.116 1.00 49.96 117 GLU A CA 1
ATOM 732 C C . GLU A 1 97 ? 20.288 30.098 58.724 1.00 46.08 117 GLU A C 1
ATOM 733 O O . GLU A 1 97 ? 20.229 31.312 58.920 1.00 46.91 117 GLU A O 1
ATOM 739 N N . PHE A 1 98 ? 19.282 29.419 58.180 1.00 43.04 118 PHE A N 1
ATOM 740 C CA . PHE A 1 98 ? 18.159 30.106 57.512 1.00 43.76 118 PHE A CA 1
ATOM 741 C C . PHE A 1 98 ? 16.869 30.247 58.355 1.00 43.62 118 PHE A C 1
ATOM 742 O O . PHE A 1 98 ? 16.012 31.086 58.048 1.00 38.82 118 PHE A O 1
ATOM 750 N N . GLY A 1 99 ? 16.721 29.416 59.389 1.00 44.25 119 GLY A N 1
ATOM 751 C CA . GLY A 1 99 ? 15.531 29.441 60.250 1.00 41.66 119 GLY A CA 1
ATOM 752 C C . GLY A 1 99 ? 14.290 28.871 59.579 1.00 40.21 119 GLY A C 1
ATOM 753 O O . GLY A 1 99 ? 14.323 28.479 58.407 1.00 38.97 119 GLY A O 1
ATOM 754 N N . ASN A 1 100 ? 13.188 28.821 60.318 1.00 37.77 120 ASN A N 1
ATOM 755 C CA . ASN A 1 100 ? 11.903 28.443 59.732 1.00 38.89 120 ASN A CA 1
ATOM 756 C C . ASN A 1 100 ? 10.736 28.856 60.614 1.00 39.88 120 ASN A C 1
ATOM 757 O O . ASN A 1 100 ?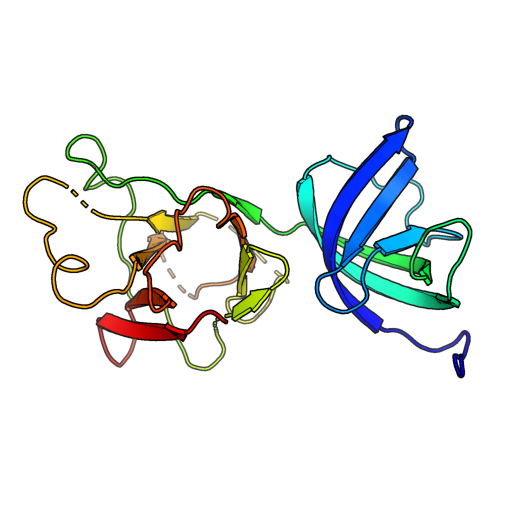 9.967 28.010 61.058 1.00 40.28 120 ASN A O 1
ATOM 762 N N . ASP A 1 101 ? 10.599 30.154 60.862 1.00 39.76 121 ASP A N 1
ATOM 763 C CA . ASP A 1 101 ? 9.509 30.642 61.694 1.00 44.08 121 ASP A CA 1
ATOM 764 C C . ASP A 1 101 ? 8.195 30.419 60.968 1.00 47.33 121 ASP A C 1
ATOM 765 O O . ASP A 1 101 ? 8.136 30.557 59.746 1.00 43.98 121 ASP A O 1
ATOM 770 N N . PRO A 1 102 ? 7.141 30.043 61.714 1.00 51.79 122 PRO A N 1
ATOM 771 C CA . PRO A 1 102 ? 5.828 29.927 61.094 1.00 50.07 122 PRO A CA 1
ATOM 772 C C . PRO A 1 102 ? 5.322 31.323 60.842 1.00 48.76 122 PRO A C 1
ATOM 773 O O . PRO A 1 102 ? 5.119 32.064 61.791 1.00 51.21 122 PRO A O 1
ATOM 777 N N . VAL A 1 103 ? 5.147 31.682 59.571 1.00 50.44 123 VAL A N 1
ATOM 778 C CA . VAL A 1 103 ? 4.912 33.079 59.189 1.00 50.38 123 VAL A CA 1
ATOM 779 C C . VAL A 1 103 ? 3.736 33.347 58.209 1.00 45.59 123 VAL A C 1
ATOM 780 O O . VAL A 1 103 ? 3.147 34.425 58.235 1.00 43.22 123 VAL A O 1
ATOM 784 N N . TRP A 1 104 ? 3.379 32.378 57.369 1.00 43.95 124 TRP A N 1
ATOM 785 C CA . TRP A 1 104 ? 2.435 32.623 56.263 1.00 44.25 124 TRP A CA 1
ATOM 786 C C . TRP A 1 104 ? 0.979 32.786 56.741 1.00 47.93 124 TRP A C 1
ATOM 787 O O . TRP A 1 104 ? 0.502 32.016 57.584 1.00 53.15 124 TRP A O 1
ATOM 798 N N . VAL A 1 105 ? 0.302 33.810 56.211 1.00 47.20 125 VAL A N 1
ATOM 799 C CA . VAL A 1 105 ? -1.136 34.031 56.413 1.00 46.82 125 VAL A CA 1
ATOM 800 C C . VAL A 1 105 ? -1.807 34.265 55.057 1.00 46.78 125 VAL A C 1
ATOM 801 O O . VAL A 1 105 ? -1.136 34.342 54.030 1.00 46.21 125 VAL A O 1
ATOM 805 N N . ASN A 1 106 ? -3.129 34.380 55.053 1.00 52.80 126 ASN A N 1
ATOM 806 C CA . ASN A 1 106 ? -3.886 34.530 53.806 1.00 56.79 126 ASN A CA 1
ATOM 807 C C . ASN A 1 106 ? -3.623 35.844 53.074 1.00 53.36 126 ASN A C 1
ATOM 808 O O . ASN A 1 106 ? -3.701 35.903 51.845 1.00 52.23 126 ASN A O 1
ATOM 813 N N . LYS A 1 107 ? -3.296 36.887 53.833 1.00 50.52 127 LYS A N 1
ATOM 814 C CA . LYS A 1 107 ? -2.950 38.193 53.264 1.00 46.79 127 LYS A CA 1
ATOM 815 C C . LYS A 1 107 ? -1.516 38.273 52.727 1.00 44.56 127 LYS A C 1
ATOM 816 O O . LYS A 1 107 ? -1.087 39.342 52.299 1.00 51.93 127 LYS A O 1
ATOM 822 N N . ASP A 1 108 ? -0.760 37.176 52.775 1.00 42.62 128 ASP A N 1
ATOM 823 C CA . ASP A 1 108 ? 0.529 37.110 52.088 1.00 37.50 128 ASP A CA 1
ATOM 824 C C . ASP A 1 108 ? 0.287 36.632 50.647 1.00 35.58 128 ASP A C 1
ATOM 825 O O . ASP A 1 108 ? -0.749 36.011 50.359 1.00 36.24 128 ASP A O 1
ATOM 846 N N . TRP A 1 111 ? 4.005 34.713 43.878 1.00 27.72 131 TRP A N 1
ATOM 847 C CA . TRP A 1 111 ? 3.812 34.353 42.465 1.00 26.86 131 TRP A CA 1
ATOM 848 C C . TRP A 1 111 ? 5.099 34.427 41.657 1.00 25.77 131 TRP A C 1
ATOM 849 O O . TRP A 1 111 ? 6.067 35.029 42.087 1.00 24.35 131 TRP A O 1
ATOM 860 N N . ILE A 1 112 ? 5.078 33.816 40.475 1.00 27.90 132 ILE A N 1
ATOM 861 C CA . ILE A 1 112 ? 6.208 33.862 39.553 1.00 29.90 132 ILE A CA 1
ATOM 862 C C . ILE A 1 112 ? 5.956 34.877 38.446 1.00 29.54 132 ILE A C 1
ATOM 863 O O . ILE A 1 112 ? 4.972 34.776 37.726 1.00 29.34 132 ILE A O 1
ATOM 868 N N . GLY A 1 113 ? 6.854 35.853 38.328 1.00 29.78 133 GLY A N 1
ATOM 869 C CA . GLY A 1 113 ? 6.777 36.865 37.282 1.00 29.68 133 GLY A CA 1
ATOM 870 C C . GLY A 1 113 ? 8.161 37.286 36.829 1.00 28.67 133 GLY A C 1
ATOM 871 O O . GLY A 1 113 ? 9.023 37.513 37.653 1.00 29.58 133 GLY A O 1
ATOM 872 N N . GLY A 1 114 ? 8.365 37.375 35.517 1.00 29.44 134 GLY A N 1
ATOM 873 C CA . GLY A 1 114 ? 9.605 37.902 34.946 1.00 30.47 134 GLY A CA 1
ATOM 874 C C . GLY A 1 114 ? 10.860 37.139 35.321 1.00 28.71 134 GLY A C 1
ATOM 875 O O . GLY A 1 114 ? 11.946 37.717 35.386 1.00 28.00 134 GLY A O 1
ATOM 876 N N . GLY A 1 115 ? 10.706 35.841 35.566 1.00 28.96 135 GLY A N 1
ATOM 877 C CA . GLY A 1 115 ? 11.828 34.980 35.935 1.00 29.48 135 GLY A CA 1
ATOM 878 C C . GLY A 1 115 ? 12.180 34.978 37.416 1.00 28.34 135 GLY A C 1
ATOM 879 O O . GLY A 1 115 ? 13.224 34.444 37.798 1.00 28.95 135 GLY A O 1
ATOM 880 N N . TYR A 1 116 ? 11.310 35.556 38.251 1.00 27.57 136 TYR A N 1
ATOM 881 C CA . TYR A 1 116 ? 11.549 35.654 39.702 1.00 26.21 136 TYR A CA 1
ATOM 882 C C . TYR A 1 116 ? 10.393 35.081 40.473 1.00 28.24 136 TYR A C 1
ATOM 883 O O . TYR A 1 116 ? 9.256 35.157 40.008 1.00 30.82 136 TYR A O 1
ATOM 892 N N . LEU A 1 117 ? 10.668 34.527 41.655 1.00 28.65 137 LEU A N 1
ATOM 893 C CA . LEU A 1 117 ? 9.610 34.272 42.626 1.00 30.45 137 LEU A CA 1
ATOM 894 C C . LEU A 1 117 ? 9.398 35.548 43.424 1.00 30.19 137 LEU A C 1
ATOM 895 O O . LEU A 1 117 ? 10.277 35.963 44.173 1.00 30.00 137 LEU A O 1
ATOM 900 N N . ASN A 1 118 ? 8.229 36.159 43.251 1.00 30.31 138 ASN A N 1
ATOM 901 C CA . ASN A 1 118 ? 7.890 37.419 43.902 1.00 28.97 138 ASN A CA 1
ATOM 902 C C . ASN A 1 118 ? 7.051 37.174 45.146 1.00 30.32 138 ASN A C 1
ATOM 903 O O . ASN A 1 118 ? 6.026 36.485 45.097 1.00 32.63 138 ASN A O 1
ATOM 908 N N . VAL A 1 119 ? 7.471 37.758 46.260 1.00 29.88 139 VAL A N 1
ATOM 909 C CA . VAL A 1 119 ? 6.774 37.573 47.520 1.00 30.06 139 VAL A CA 1
ATOM 910 C C . VAL A 1 119 ? 6.528 38.920 48.178 1.00 30.99 139 VAL A C 1
ATOM 911 O O . VAL A 1 119 ? 7.431 39.751 48.268 1.00 28.39 139 VAL A O 1
ATOM 915 N N . ILE A 1 120 ? 5.299 39.131 48.630 1.00 32.19 140 ILE A N 1
ATOM 916 C CA . ILE A 1 120 ? 4.999 40.284 49.448 1.00 36.48 140 ILE A CA 1
ATOM 917 C C . ILE A 1 120 ? 4.208 39.831 50.690 1.00 38.77 140 ILE A C 1
ATOM 918 O O . ILE A 1 120 ? 3.178 39.164 50.576 1.00 38.16 140 ILE A O 1
ATOM 923 N N . PHE A 1 121 ? 4.737 40.145 51.873 1.00 38.29 141 PHE A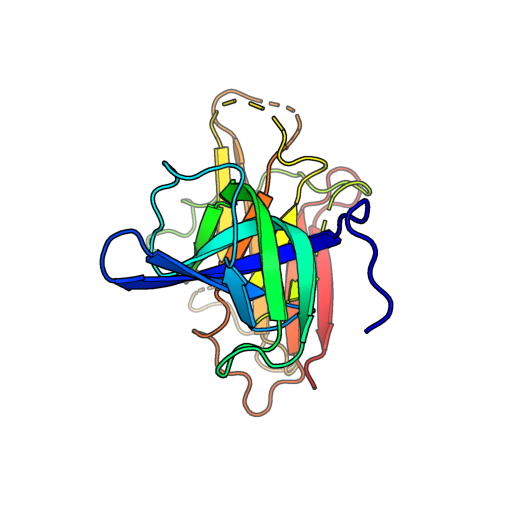 N 1
ATOM 924 C CA . PHE A 1 121 ? 4.037 39.888 53.127 1.00 41.82 141 PHE A CA 1
ATOM 925 C C . PHE A 1 121 ? 3.161 41.094 53.482 1.00 45.18 141 PHE A C 1
ATOM 926 O O . PHE A 1 121 ? 3.641 42.046 54.091 1.00 45.74 141 PHE A O 1
ATOM 934 N N . ARG A 1 122 ? 1.888 41.050 53.083 1.00 49.45 142 ARG A N 1
ATOM 935 C CA . ARG A 1 122 ? 0.929 42.153 53.281 1.00 51.30 142 ARG A CA 1
ATOM 936 C C . ARG A 1 122 ? 1.303 43.444 52.525 1.00 50.26 142 ARG A C 1
ATOM 937 O O . ARG A 1 122 ? 0.684 43.767 51.522 1.00 47.45 142 ARG A O 1
ATOM 945 N N . GLN A 1 123 ? 2.310 44.170 53.015 1.00 53.40 143 GLN A N 1
ATOM 946 C CA . GLN A 1 123 ? 2.648 45.514 52.521 1.00 54.15 143 GLN A CA 1
ATOM 947 C C . GLN A 1 123 ? 4.162 45.653 52.327 1.00 55.98 143 GLN A C 1
ATOM 948 O O . GLN A 1 123 ? 4.944 44.902 52.913 1.00 54.01 143 GLN A O 1
ATOM 954 N N . ASN A 1 124 ? 4.577 46.608 51.502 1.00 60.61 144 ASN A N 1
ATOM 955 C CA . ASN A 1 124 ? 5.989 46.980 51.419 1.00 62.93 144 ASN A CA 1
ATOM 956 C C . ASN A 1 124 ? 6.285 48.142 52.384 1.00 68.93 144 ASN A C 1
ATOM 957 O O . ASN A 1 124 ? 7.444 48.440 52.675 1.00 76.95 144 ASN A O 1
ATOM 962 N N . LEU A 1 125 ? 5.225 48.774 52.891 1.00 74.78 145 LEU A N 1
ATOM 963 C CA . LEU A 1 125 ? 5.334 49.910 53.813 1.00 81.95 145 LEU A CA 1
ATOM 964 C C . LEU A 1 125 ? 5.262 49.403 55.249 1.00 65.68 145 LEU A C 1
ATOM 965 O O . LEU A 1 125 ? 5.226 50.194 56.185 1.00 60.41 145 LEU A O 1
ATOM 970 N N . LYS A 1 130 ? 14.652 43.911 61.044 1.00 77.25 150 LYS A N 1
ATOM 971 C CA . LYS A 1 130 ? 15.338 42.850 61.774 1.00 80.36 150 LYS A CA 1
ATOM 972 C C . LYS A 1 130 ? 14.747 41.491 61.422 1.00 78.93 150 LYS A C 1
ATOM 973 O O . LYS A 1 130 ? 14.031 40.888 62.227 1.00 71.82 150 LYS A O 1
ATOM 979 N N . HIS A 1 131 ? 15.044 41.021 60.211 1.00 73.94 151 HIS A N 1
ATOM 980 C CA . HIS A 1 131 ? 14.631 39.685 59.776 1.00 65.50 151 HIS A CA 1
ATOM 981 C C . HIS A 1 131 ? 15.470 39.131 58.602 1.00 54.56 151 HIS A C 1
ATOM 982 O O . HIS A 1 131 ? 16.219 39.859 57.948 1.00 48.27 151 HIS A O 1
ATOM 989 N N . LEU A 1 132 ? 15.351 37.829 58.364 1.00 47.43 152 LEU A N 1
ATOM 990 C CA . LEU A 1 132 ? 15.987 37.186 57.216 1.00 42.56 152 LEU A CA 1
ATOM 991 C C . LEU A 1 132 ? 14.981 36.314 56.488 1.00 38.48 152 LEU A C 1
ATOM 992 O O . LEU A 1 132 ? 14.405 35.406 57.074 1.00 37.58 152 LEU A O 1
ATOM 997 N N . VAL A 1 133 ? 14.772 36.598 55.207 1.00 36.58 153 VAL A N 1
ATOM 998 C CA . VAL A 1 133 ? 13.917 35.756 54.378 1.00 36.47 153 VAL A CA 1
ATOM 999 C C . VAL A 1 133 ? 14.745 35.149 53.247 1.00 34.19 153 VAL A C 1
ATOM 1000 O O . VAL A 1 133 ? 15.487 35.854 52.566 1.00 32.31 153 VAL A O 1
ATOM 1004 N N . SER A 1 134 ? 14.609 33.837 53.067 1.00 33.24 154 SER A N 1
ATOM 1005 C CA . SER A 1 134 ? 15.418 33.089 52.115 1.00 34.16 154 SER A CA 1
ATOM 1006 C C . SER A 1 134 ? 14.574 32.104 51.281 1.00 36.72 154 SER A C 1
ATOM 1007 O O . SER A 1 134 ? 13.492 31.675 51.694 1.00 35.83 154 SER A O 1
ATOM 1010 N N . LEU A 1 135 ? 15.072 31.768 50.094 1.00 37.02 155 LEU A N 1
ATOM 1011 C CA . LEU A 1 135 ? 14.494 30.712 49.275 1.00 35.93 155 LEU A CA 1
ATOM 1012 C C . LEU A 1 135 ? 15.601 29.688 49.030 1.00 38.42 155 LEU A C 1
ATOM 1013 O O . LEU A 1 135 ? 16.583 29.964 48.327 1.00 37.67 155 LEU A O 1
ATOM 1018 N N . VAL A 1 136 ? 15.460 28.511 49.628 1.00 36.63 156 VAL A N 1
ATOM 1019 C CA . VAL A 1 136 ? 16.551 27.544 49.614 1.00 39.06 156 VAL A CA 1
ATOM 1020 C C . VAL A 1 136 ? 16.182 26.227 48.925 1.00 39.95 156 VAL A C 1
ATOM 1021 O O . VAL A 1 136 ? 15.005 25.906 48.735 1.00 39.11 156 VAL A O 1
ATOM 1025 N N . ARG A 1 137 ? 17.212 25.476 48.552 1.00 41.38 157 ARG A N 1
ATOM 1026 C CA . ARG A 1 137 ? 17.050 24.186 47.898 1.00 41.98 157 ARG A CA 1
ATOM 1027 C C . ARG A 1 137 ? 17.895 23.147 48.627 1.00 41.77 157 ARG A C 1
ATOM 1028 O O . ARG A 1 137 ? 19.117 23.316 48.733 1.00 41.23 157 ARG A O 1
ATOM 1036 N N . ASP A 1 138 ? 17.266 22.087 49.138 1.00 39.94 158 ASP A N 1
ATOM 1037 C CA . ASP A 1 138 ? 18.012 21.075 49.892 1.00 39.79 158 ASP A CA 1
ATOM 1038 C C . ASP A 1 138 ? 18.907 20.288 48.934 1.00 39.91 158 ASP A C 1
ATOM 1039 O O . ASP A 1 138 ? 18.407 19.585 48.061 1.00 38.83 158 ASP A O 1
ATOM 1052 N N . ARG A 1 140 ? 21.453 18.455 50.327 1.00 43.19 160 ARG A N 1
ATOM 1053 C CA . ARG A 1 140 ? 22.119 17.487 51.175 1.00 44.43 160 ARG A CA 1
ATOM 1054 C C . ARG A 1 140 ? 21.902 16.069 50.677 1.00 47.19 160 ARG A C 1
ATOM 1055 O O . ARG A 1 140 ? 20.967 15.801 49.919 1.00 46.77 160 ARG A O 1
ATOM 1063 N N . ALA A 1 141 ? 22.769 15.170 51.134 1.00 51.19 161 ALA A N 1
ATOM 1064 C CA . ALA A 1 141 ? 22.741 13.766 50.743 1.00 52.29 161 ALA A CA 1
ATOM 1065 C C . ALA A 1 141 ? 21.346 13.123 50.830 1.00 57.25 161 ALA A C 1
ATOM 1066 O O . ALA A 1 141 ? 20.975 12.349 49.952 1.00 56.85 161 ALA A O 1
ATOM 1068 N N . THR A 1 142 ? 20.576 13.454 51.868 1.00 61.20 162 THR A N 1
ATOM 1069 C CA . THR A 1 142 ? 19.251 12.841 52.087 1.00 69.30 162 THR A CA 1
ATOM 1070 C C . THR A 1 142 ? 18.185 13.207 51.043 1.00 68.72 162 THR A C 1
ATOM 1071 O O . THR A 1 142 ? 17.272 12.420 50.787 1.00 64.22 162 THR A O 1
ATOM 1075 N N . ALA A 1 143 ? 18.297 14.397 50.457 1.00 71.24 163 ALA A N 1
ATOM 1076 C CA . ALA A 1 143 ? 17.215 14.972 49.649 1.00 78.82 163 ALA A CA 1
ATOM 1077 C C . ALA A 1 143 ? 17.027 14.292 48.283 1.00 85.56 163 ALA A C 1
ATOM 1078 O O . ALA A 1 143 ? 17.643 14.701 47.300 1.00 68.51 163 ALA A O 1
ATOM 1080 N N . ALA A 1 144 ? 16.176 13.258 48.244 1.00 111.48 164 ALA A N 1
ATOM 1081 C CA . ALA A 1 144 ? 15.754 12.589 46.992 1.00 110.37 164 ALA A CA 1
ATOM 1082 C C . ALA A 1 144 ? 14.243 12.774 46.755 1.00 116.80 164 ALA A C 1
ATOM 1083 O O . ALA A 1 144 ? 13.568 11.874 46.248 1.00 113.16 164 ALA A O 1
ATOM 1085 N N . GLU A 1 145 ? 13.735 13.952 47.122 1.00 119.72 165 GLU A N 1
ATOM 1086 C CA . GLU A 1 145 ? 12.304 14.288 47.018 1.00 120.93 165 GLU A CA 1
ATOM 1087 C C . GLU A 1 145 ? 11.881 14.668 45.594 1.00 115.10 165 GLU A C 1
ATOM 1088 O O . GLU A 1 145 ? 10.832 14.221 45.114 1.00 116.79 165 GLU A O 1
ATOM 1094 N N . GLY A 1 146 ? 12.694 15.489 44.928 1.00 103.77 166 GLY A N 1
ATOM 1095 C CA . GLY A 1 146 ? 12.473 15.848 43.524 1.00 100.44 166 GLY A CA 1
ATOM 1096 C C . GLY A 1 146 ? 12.641 14.635 42.633 1.00 105.59 166 GLY A C 1
ATOM 1097 O O . GLY A 1 146 ? 11.876 14.434 41.682 1.00 86.73 166 GLY A O 1
ATOM 1098 N N . GLU A 1 147 ? 13.657 13.831 42.953 1.00 125.12 167 GLU A N 1
ATOM 1099 C CA . GLU A 1 147 ? 13.832 12.514 42.356 1.00 124.27 167 GLU A CA 1
ATOM 1100 C C . GLU A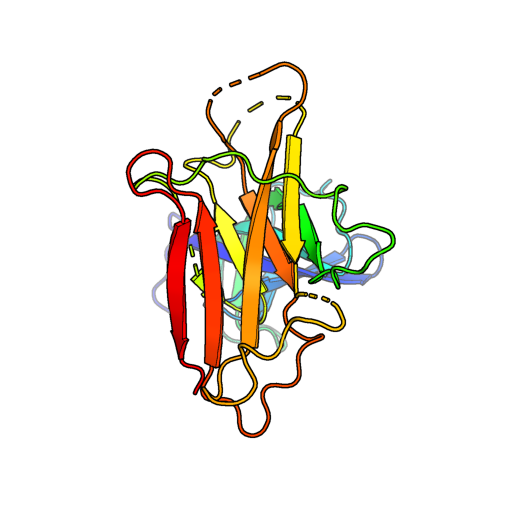 1 147 ? 12.579 11.691 42.631 1.00 125.98 167 GLU A C 1
ATOM 1101 O O . GLU A 1 147 ? 12.262 11.383 43.783 1.00 131.77 167 GLU A O 1
ATOM 1103 N N . ASP A 1 148 ? 11.861 11.370 41.560 1.00 117.31 168 ASP A N 1
ATOM 1104 C CA . ASP A 1 148 ? 10.632 10.592 41.630 1.00 104.77 168 ASP A CA 1
ATOM 1105 C C . ASP A 1 148 ? 9.402 11.469 41.876 1.00 82.89 168 ASP A C 1
ATOM 1106 O O . ASP A 1 148 ? 8.466 11.019 42.535 1.00 95.71 168 ASP A O 1
ATOM 1108 N N . ASP A 1 149 ? 9.408 12.710 41.373 1.00 64.35 169 ASP A N 1
ATOM 1109 C CA . ASP A 1 149 ? 8.138 13.470 41.171 1.00 55.87 169 ASP A CA 1
ATOM 1110 C C . ASP A 1 149 ? 8.163 14.537 40.052 1.00 51.32 169 ASP A C 1
ATOM 1111 O O . ASP A 1 149 ? 7.111 15.021 39.626 1.00 47.03 169 ASP A O 1
ATOM 1116 N N . GLY A 1 150 ? 9.355 14.879 39.562 1.00 50.72 170 GLY A N 1
ATOM 1117 C CA . GLY A 1 150 ? 9.492 15.761 38.403 1.00 46.44 170 GLY A CA 1
ATOM 1118 C C . GLY A 1 150 ? 9.426 17.256 38.691 1.00 43.00 170 GLY A C 1
ATOM 1119 O O . GLY A 1 150 ? 9.416 18.050 37.756 1.00 41.54 170 GLY A O 1
ATOM 1120 N N . TYR A 1 151 ? 9.373 17.646 39.966 1.00 41.87 171 TYR A N 1
ATOM 1121 C CA . TYR A 1 151 ? 9.368 19.068 40.357 1.00 41.32 171 TYR A CA 1
ATOM 1122 C C . TYR A 1 151 ? 10.674 19.447 41.053 1.00 42.25 171 TYR A C 1
ATOM 1123 O O . TYR A 1 151 ? 11.303 18.609 41.700 1.00 40.61 171 TYR A O 1
ATOM 1132 N N . ILE A 1 152 ? 11.069 20.715 40.915 1.00 41.25 172 ILE A N 1
ATOM 1133 C CA . ILE A 1 152 ? 12.127 21.296 41.752 1.00 40.15 172 ILE A CA 1
ATOM 1134 C C . ILE A 1 152 ? 11.515 21.697 43.082 1.00 37.58 172 ILE A C 1
ATOM 1135 O O . ILE A 1 152 ? 10.487 22.373 43.114 1.00 37.35 172 ILE A O 1
ATOM 1140 N N . HIS A 1 153 ? 12.150 21.285 44.171 1.00 36.74 173 HIS A N 1
ATOM 1141 C CA . HIS A 1 153 ? 11.620 21.540 45.498 1.00 41.36 173 HIS A CA 1
ATOM 1142 C C . HIS A 1 153 ? 12.432 22.623 46.195 1.00 41.97 173 HIS A C 1
ATOM 1143 O O . HIS A 1 153 ? 13.614 22.437 46.484 1.00 42.06 173 HIS A O 1
ATOM 1150 N N . LEU A 1 154 ? 11.784 23.760 46.428 1.00 40.47 174 LEU A N 1
ATOM 1151 C CA . LEU A 1 154 ? 12.353 24.857 47.181 1.00 39.54 174 LEU A CA 1
ATOM 1152 C C . LEU A 1 154 ? 11.572 25.030 48.474 1.00 41.84 174 LEU A C 1
ATOM 1153 O O . LEU A 1 154 ? 10.462 24.502 48.616 1.00 41.72 174 LEU A O 1
ATOM 1158 N N . GLU A 1 155 ? 12.166 25.772 49.407 1.00 38.76 175 GLU A N 1
ATOM 1159 C CA . GLU A 1 155 ? 11.513 26.126 50.660 1.00 41.42 175 GLU A CA 1
ATOM 1160 C C . GLU A 1 155 ? 11.754 27.601 50.978 1.00 40.02 175 GLU A C 1
ATOM 1161 O O . GLU A 1 155 ? 12.899 28.077 50.997 1.00 39.73 175 GLU A O 1
ATOM 1167 N N . LEU A 1 156 ? 10.664 28.311 51.231 1.00 36.40 176 LEU A N 1
ATOM 1168 C CA . LEU A 1 156 ? 10.729 29.665 51.733 1.00 36.90 176 LEU A CA 1
ATOM 1169 C C . LEU A 1 156 ? 10.920 29.607 53.247 1.00 36.07 176 LEU A C 1
ATOM 1170 O O . LEU A 1 156 ? 10.125 28.992 53.953 1.00 35.18 176 LEU A O 1
ATOM 1175 N N . ARG A 1 157 ? 11.974 30.265 53.725 1.00 36.08 177 ARG A N 1
ATOM 1176 C CA . ARG A 1 157 ? 12.352 30.251 55.126 1.00 37.14 177 ARG A CA 1
ATOM 1177 C C . ARG A 1 157 ? 12.373 31.679 55.687 1.00 39.27 177 ARG A C 1
ATOM 1178 O O . ARG A 1 157 ? 12.992 32.562 55.098 1.00 38.59 177 ARG A O 1
ATOM 1186 N N . TYR A 1 158 ? 11.695 31.884 56.821 1.00 40.91 178 TYR A N 1
ATOM 1187 C CA . TYR A 1 158 ? 11.640 33.173 57.504 1.00 43.26 178 TYR A CA 1
ATOM 1188 C C . TYR A 1 158 ? 12.216 33.006 58.903 1.00 45.31 178 TYR A C 1
ATOM 1189 O O . TYR A 1 158 ? 12.044 31.970 59.547 1.00 43.72 178 TYR A O 1
ATOM 1198 N N . LYS A 1 159 ? 12.893 34.052 59.360 1.00 47.18 179 LYS A N 1
ATOM 1199 C CA . LYS A 1 159 ? 13.627 34.034 60.603 1.00 48.24 179 LYS A CA 1
ATOM 1200 C C . LYS A 1 159 ? 13.513 35.428 61.210 1.00 49.92 179 LYS A C 1
ATOM 1201 O O . LYS A 1 159 ? 13.649 36.420 60.494 1.00 47.94 179 LYS A O 1
ATOM 1207 N N . THR A 1 160 ? 13.234 35.489 62.513 1.00 53.32 180 THR A N 1
ATOM 1208 C CA . THR A 1 160 ? 13.211 36.739 63.262 1.00 56.66 180 THR A CA 1
ATOM 1209 C C . THR A 1 160 ? 14.417 36.783 64.199 1.00 59.44 180 THR A C 1
ATOM 1210 O O . THR A 1 160 ? 15.041 35.759 64.474 1.00 58.48 180 THR A O 1
ATOM 1214 N N . TYR A 1 161 ? 14.749 37.988 64.653 1.00 65.18 181 TYR A N 1
AT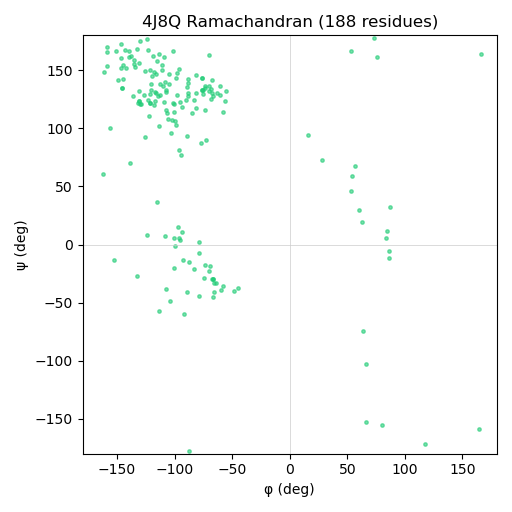OM 1215 C CA . TYR A 1 161 ? 15.708 38.193 65.730 1.00 75.22 181 TYR A CA 1
ATOM 1216 C C . TYR A 1 161 ? 15.050 39.127 66.749 1.00 94.07 181 TYR A C 1
ATOM 1217 O O . TYR A 1 161 ? 14.674 40.249 66.401 1.00 104.30 181 TYR A O 1
ATOM 1226 N N . ASP A 1 162 ? 14.910 38.665 67.995 1.00 109.07 182 ASP A N 1
ATOM 1227 C CA . ASP A 1 162 ? 14.196 39.406 69.050 1.00 106.84 182 ASP A CA 1
ATOM 1228 C C . ASP A 1 162 ? 12.754 39.718 68.617 1.00 111.60 182 ASP A C 1
ATOM 1229 O O . ASP A 1 162 ? 12.408 40.880 68.393 1.00 117.25 182 ASP A O 1
ATOM 1234 N N . ASP A 1 163 ? 11.927 38.680 68.486 1.00 108.13 183 ASP A N 1
ATOM 1235 C CA . ASP A 1 163 ? 10.518 38.825 68.063 1.00 101.41 183 ASP A CA 1
ATOM 1236 C C . ASP A 1 163 ? 10.360 39.610 66.758 1.00 91.17 183 ASP A C 1
ATOM 1237 O O . ASP A 1 163 ? 9.242 39.842 66.293 1.00 79.71 183 ASP A O 1
ATOM 1242 N N . GLN A 1 168 ? 5.119 39.792 63.500 1.00 75.95 188 GLN A N 1
ATOM 1243 C CA . GLN A 1 168 ? 4.179 40.073 62.418 1.00 81.31 188 GLN A CA 1
ATOM 1244 C C . GLN A 1 168 ? 4.907 40.463 61.120 1.00 74.81 188 GLN A C 1
ATOM 1245 O O . GLN A 1 168 ? 5.224 41.637 60.900 1.00 65.61 188 GLN A O 1
ATOM 1251 N N . ALA A 1 169 ? 5.144 39.477 60.255 1.00 69.10 189 ALA A N 1
ATOM 1252 C CA . ALA A 1 169 ? 5.966 39.674 59.050 1.00 62.67 189 ALA A CA 1
ATOM 1253 C C . ALA A 1 169 ? 5.428 40.729 58.071 1.00 60.56 189 ALA A C 1
ATOM 1254 O O . ALA A 1 169 ? 4.228 40.795 57.774 1.00 45.76 189 ALA A O 1
ATOM 1256 N N . ASN A 1 170 ? 6.357 41.543 57.578 1.00 65.60 190 ASN A N 1
ATOM 1257 C CA . ASN A 1 170 ? 6.069 42.578 56.599 1.00 67.14 190 ASN A CA 1
ATOM 1258 C C . ASN A 1 170 ? 7.201 42.636 55.562 1.00 62.50 190 ASN A C 1
ATOM 1259 O O . ASN A 1 170 ? 8.303 42.121 55.793 1.00 65.11 190 ASN A O 1
ATOM 1264 N N . GLY A 1 171 ? 6.913 43.236 54.412 1.00 55.39 191 GLY A N 1
ATOM 1265 C CA . GLY A 1 171 ? 7.932 43.502 53.397 1.00 47.00 191 GLY A CA 1
ATOM 1266 C C . GLY A 1 171 ? 7.702 42.786 52.083 1.00 40.60 191 GLY A C 1
ATOM 1267 O O . GLY A 1 171 ? 6.662 42.181 51.845 1.00 39.88 191 GLY A O 1
ATOM 1268 N N . ALA A 1 172 ? 8.694 42.866 51.219 1.00 37.16 192 ALA A N 1
ATOM 1269 C CA . ALA A 1 172 ? 8.607 42.279 49.906 1.00 35.10 192 ALA A CA 1
ATOM 1270 C C . ALA A 1 172 ? 9.979 41.830 49.436 1.00 34.25 192 ALA A C 1
ATOM 1271 O O . ALA A 1 172 ? 10.988 42.518 49.667 1.00 33.43 192 ALA A O 1
ATOM 1273 N N . VAL A 1 173 ? 10.006 40.683 48.761 1.00 31.56 193 VAL A N 1
ATOM 1274 C CA . VAL A 1 173 ? 11.253 40.136 48.258 1.00 31.56 193 VAL A CA 1
ATOM 1275 C C . VAL A 1 173 ? 11.065 39.488 46.886 1.00 30.67 193 VAL A C 1
ATOM 1276 O O . VAL A 1 173 ? 9.970 39.027 46.548 1.00 28.55 193 VAL A O 1
ATOM 1280 N N . SER A 1 174 ? 12.138 39.488 46.093 1.00 29.19 194 SER A N 1
ATOM 1281 C CA . SER A 1 174 ? 12.123 38.881 44.775 1.00 27.76 194 SER A CA 1
ATOM 1282 C C . SER A 1 174 ? 13.338 37.962 44.609 1.00 29.28 194 SER A C 1
ATOM 1283 O O . SER A 1 174 ? 14.486 38.389 44.782 1.00 29.41 194 SER A O 1
ATOM 1286 N N . PHE A 1 175 ? 13.080 36.694 44.297 1.00 30.08 195 PHE A N 1
ATOM 1287 C CA . PHE A 1 175 ? 14.136 35.684 44.180 1.00 29.86 195 PHE A CA 1
ATOM 1288 C C . PHE A 1 175 ? 14.383 35.302 42.730 1.00 28.79 195 PHE A C 1
ATOM 1289 O O . PHE A 1 175 ? 13.504 34.735 42.086 1.00 28.43 195 PHE A O 1
ATOM 1297 N N . ASN A 1 176 ? 15.578 35.595 42.223 1.00 30.01 196 ASN A N 1
ATOM 1298 C CA . ASN A 1 176 ? 15.952 35.198 40.857 1.00 31.59 196 ASN A CA 1
ATOM 1299 C C . ASN A 1 176 ? 15.916 33.660 40.694 1.00 32.65 196 ASN A C 1
ATOM 1300 O O . ASN A 1 176 ? 16.495 32.931 41.508 1.00 31.02 196 ASN A O 1
ATOM 1305 N N . LEU A 1 177 ? 15.217 33.173 39.667 1.00 32.54 197 LEU A N 1
ATOM 1306 C CA . LEU A 1 177 ? 15.065 31.721 39.476 1.00 33.63 197 LEU A CA 1
ATOM 1307 C C . LEU A 1 177 ? 15.865 31.198 38.306 1.00 35.02 197 LEU A C 1
ATOM 1308 O O . LEU A 1 177 ? 15.755 30.023 37.956 1.00 36.99 197 LEU A O 1
ATOM 1313 N N . ASN A 1 178 ? 16.689 32.054 37.716 1.00 37.20 198 ASN A N 1
ATOM 1314 C CA A ASN A 1 178 ? 17.372 31.635 36.499 0.60 38.90 198 ASN A CA 1
ATOM 1315 C CA B ASN A 1 178 ? 17.479 31.746 36.526 0.40 36.28 198 ASN A CA 1
ATOM 1316 C C . ASN A 1 178 ? 18.588 30.736 36.774 1.00 37.77 198 ASN A C 1
ATOM 1317 O O . ASN A 1 178 ? 19.182 30.213 35.843 1.00 37.72 198 ASN A O 1
ATOM 1326 N N . SER A 1 179 ? 18.906 30.498 38.044 1.00 37.77 199 SER A N 1
ATOM 1327 C CA . SER A 1 179 ? 19.955 29.532 38.382 1.00 38.63 199 SER A CA 1
ATOM 1328 C C . SER A 1 179 ? 19.480 28.076 38.301 1.00 38.64 199 SER A C 1
ATOM 1329 O O . SER A 1 179 ? 20.284 27.171 38.427 1.00 44.27 199 SER A O 1
ATOM 1332 N N . LEU A 1 180 ? 18.186 27.853 38.100 1.00 37.82 200 LEU A N 1
ATOM 1333 C CA . LEU A 1 180 ? 17.603 26.507 38.107 1.00 38.64 200 LEU A CA 1
ATOM 1334 C C . LEU A 1 180 ? 17.472 25.931 36.702 1.00 40.97 200 LEU A C 1
ATOM 1335 O O . LEU A 1 180 ? 17.288 26.670 35.738 1.00 46.51 200 LEU A O 1
ATOM 1340 N N . ASP A 1 181 ? 17.546 24.608 36.598 1.00 42.34 201 ASP A N 1
ATOM 1341 C CA . ASP A 1 181 ? 17.399 23.914 35.322 1.00 45.07 201 ASP A CA 1
ATOM 1342 C C . ASP A 1 181 ? 16.039 23.244 35.258 1.00 45.76 201 ASP A C 1
ATOM 1343 O O . ASP A 1 181 ? 15.809 22.229 35.917 1.00 43.38 201 ASP A O 1
ATOM 1348 N N . LEU A 1 182 ? 15.161 23.804 34.431 1.00 47.46 202 LEU A N 1
ATOM 1349 C CA . LEU A 1 182 ? 13.783 23.350 34.322 1.00 50.77 202 LEU A CA 1
ATOM 1350 C C . LEU A 1 182 ? 13.581 22.324 33.195 1.00 53.99 202 LEU A C 1
ATOM 1351 O O . LEU A 1 182 ? 12.443 21.990 32.858 1.00 56.57 202 LEU A O 1
ATOM 1356 N N . THR A 1 183 ? 14.678 21.816 32.632 1.00 53.48 203 THR A N 1
ATOM 1357 C CA . THR A 1 183 ? 14.621 20.789 31.588 1.00 54.69 203 THR A CA 1
ATOM 1358 C C . THR A 1 183 ? 14.073 19.454 32.122 1.00 54.61 203 THR A C 1
ATOM 1359 O O . THR A 1 183 ? 14.554 18.929 33.132 1.00 53.43 203 THR A O 1
ATOM 1363 N N . GLY A 1 184 ? 13.065 18.918 31.433 1.00 55.37 204 GLY A N 1
ATOM 1364 C CA . GLY A 1 184 ? 12.367 17.703 31.863 1.00 54.80 204 GLY A CA 1
ATOM 1365 C C . GLY A 1 184 ? 11.647 17.818 33.199 1.00 52.50 204 GLY A C 1
ATOM 1366 O O . GLY A 1 184 ? 11.340 16.799 33.816 1.00 54.61 204 GLY A O 1
ATOM 1367 N N . LYS A 1 185 ? 11.373 19.049 33.643 1.00 51.55 205 LYS A N 1
ATOM 1368 C CA . LYS A 1 185 ? 10.734 19.307 34.938 1.00 48.57 205 LYS A CA 1
ATOM 1369 C C . LYS A 1 185 ? 9.322 19.768 34.717 1.00 47.27 205 LYS A C 1
ATOM 1370 O O . LYS A 1 185 ? 9.071 20.556 33.817 1.00 49.69 205 LYS A O 1
ATOM 1376 N N . LYS A 1 186 ? 8.403 19.300 35.555 1.00 48.65 206 LYS A N 1
ATOM 1377 C CA . LYS A 1 186 ? 7.001 19.717 35.478 1.00 49.57 206 LYS A CA 1
ATOM 1378 C C . LYS A 1 186 ? 6.803 21.128 36.003 1.00 43.05 206 LYS A C 1
ATOM 1379 O O . LYS A 1 186 ? 5.907 21.833 35.569 1.00 45.10 206 LYS A O 1
ATOM 1385 N N . GLY A 1 187 ? 7.652 21.544 36.929 1.00 40.22 207 GLY A N 1
ATOM 1386 C CA . GLY A 1 187 ? 7.530 22.865 37.523 1.00 38.26 207 GLY A CA 1
ATOM 1387 C C . GLY A 1 187 ? 8.341 23.000 38.790 1.00 34.76 207 GLY A C 1
ATOM 1388 O O . GLY A 1 187 ? 9.276 22.242 39.018 1.00 35.44 207 GLY A O 1
ATOM 1389 N N . ILE A 1 188 ? 7.960 23.968 39.615 1.00 33.42 208 ILE A N 1
ATOM 1390 C CA . ILE A 1 188 ? 8.628 24.267 40.880 1.00 32.90 208 ILE A CA 1
ATOM 1391 C C . ILE A 1 188 ? 7.636 24.125 42.039 1.00 32.85 208 ILE A C 1
ATOM 1392 O O . ILE A 1 188 ? 6.478 24.562 41.931 1.00 32.91 208 ILE A O 1
ATOM 1397 N N . LYS A 1 189 ? 8.079 23.521 43.138 1.00 32.45 209 LYS A N 1
ATOM 1398 C CA . LYS A 1 189 ? 7.291 23.504 44.370 1.00 33.85 209 LYS A CA 1
ATOM 1399 C C . LYS A 1 189 ? 7.976 24.322 45.462 1.00 35.76 209 LYS A C 1
ATOM 1400 O O . LYS A 1 189 ? 9.194 24.251 45.630 1.00 39.17 209 LYS A O 1
ATOM 1406 N N . VAL A 1 190 ? 7.178 25.097 46.197 1.00 35.14 210 VAL A N 1
ATOM 1407 C CA . VAL A 1 190 ? 7.662 25.928 47.289 1.00 32.83 210 VAL A CA 1
ATOM 1408 C C . VAL A 1 190 ? 6.974 25.547 48.600 1.00 35.09 210 VAL A C 1
ATOM 1409 O O . VAL A 1 190 ? 5.746 25.603 48.705 1.00 34.87 210 VAL A O 1
ATOM 1413 N N . LYS A 1 191 ? 7.768 25.162 49.598 1.00 38.36 211 LYS A N 1
ATOM 1414 C CA . LYS A 1 191 ? 7.241 24.788 50.907 1.00 41.47 211 LYS A CA 1
ATOM 1415 C C . LYS A 1 191 ? 7.134 26.031 51.799 1.00 41.33 211 LYS A C 1
ATOM 1416 O O . LYS A 1 191 ? 8.086 26.795 51.921 1.00 39.68 211 LYS A O 1
ATOM 1422 N N . LEU A 1 192 ? 5.970 26.223 52.414 1.00 41.96 212 LEU A N 1
ATOM 1423 C CA . LEU A 1 192 ? 5.722 27.345 53.321 1.00 41.13 212 LEU A CA 1
ATOM 1424 C C . LEU A 1 192 ? 5.456 26.840 54.716 1.00 39.07 212 LEU A C 1
ATOM 1425 O O . LEU A 1 192 ? 4.839 25.786 54.879 1.00 38.42 212 LEU A O 1
ATOM 1430 N N . ASN A 1 193 ? 5.878 27.620 55.709 1.00 38.44 213 ASN A N 1
ATOM 1431 C CA . ASN A 1 193 ? 5.472 27.405 57.087 1.00 42.35 213 ASN A CA 1
ATOM 1432 C C . ASN A 1 193 ? 4.326 28.358 57.417 1.00 45.35 213 ASN A C 1
ATOM 1433 O O . ASN A 1 193 ? 4.537 29.559 57.627 1.00 43.01 213 ASN A O 1
ATOM 1438 N N . SER A 1 194 ? 3.113 27.808 57.427 1.00 51.58 214 SER A N 1
ATOM 1439 C CA . SER A 1 194 ? 1.899 28.562 57.723 1.00 55.98 214 SER A CA 1
ATOM 1440 C C . SER A 1 194 ? 1.764 28.689 59.221 1.00 55.81 214 SER A C 1
ATOM 1441 O O . SER A 1 194 ? 2.153 27.775 59.951 1.00 55.47 214 SER A O 1
ATOM 1444 N N . VAL A 1 195 ? 1.219 29.818 59.680 1.00 59.19 215 VAL A N 1
ATOM 1445 C CA . VAL A 1 195 ? 1.007 30.022 61.118 1.00 65.64 215 VAL A CA 1
ATOM 1446 C C . VAL A 1 195 ? -0.045 29.040 61.635 1.00 64.47 215 VAL A C 1
ATOM 1447 O O . VAL A 1 195 ? 0.173 28.395 62.659 1.00 58.13 215 VAL A O 1
ATOM 1451 N N . LYS A 1 196 ? -1.150 28.900 60.899 1.00 67.51 216 LYS A N 1
ATOM 1452 C CA . LYS A 1 196 ? -2.268 28.046 61.315 1.00 73.00 216 LYS A CA 1
ATOM 1453 C C . LYS A 1 196 ? -2.112 26.593 60.826 1.00 64.65 216 LYS A C 1
ATOM 1454 O O . LYS A 1 196 ? -2.389 25.664 61.576 1.00 64.54 216 LYS A O 1
ATOM 1460 N N . ASP A 1 197 ? -1.647 26.404 59.591 1.00 61.25 217 ASP A N 1
ATOM 1461 C CA . ASP A 1 197 ? -1.661 25.082 58.935 1.00 63.96 217 ASP A CA 1
ATOM 1462 C C . ASP A 1 197 ? -0.319 24.324 58.935 1.00 59.15 217 ASP A C 1
ATOM 1463 O O . ASP A 1 197 ? -0.211 23.262 58.328 1.00 53.44 217 ASP A O 1
ATOM 1468 N N . GLY A 1 198 ? 0.700 24.854 59.604 1.00 58.32 218 GLY A N 1
ATOM 1469 C CA . GLY A 1 198 ? 2.010 24.213 59.595 1.00 57.84 218 GLY A CA 1
ATOM 1470 C C . GLY A 1 198 ? 2.617 24.246 58.203 1.00 56.48 218 GLY A C 1
ATOM 1471 O O . GLY A 1 198 ? 2.298 25.137 57.408 1.00 52.26 218 GLY A O 1
ATOM 1472 N N . GLU A 1 199 ? 3.484 23.276 57.899 1.00 55.87 219 GLU A N 1
ATOM 1473 C CA . GLU A 1 199 ? 4.143 23.230 56.587 1.00 54.57 219 GLU A CA 1
ATOM 1474 C C . GLU A 1 199 ? 3.131 22.905 55.507 1.00 53.17 219 GLU A C 1
ATOM 1475 O O . GLU A 1 199 ? 2.425 21.903 55.598 1.00 53.60 219 GLU A O 1
ATOM 1481 N N . THR A 1 200 ? 3.068 23.757 54.491 1.00 50.89 220 THR A N 1
ATOM 1482 C CA . THR A 1 200 ? 2.181 23.548 53.355 1.00 50.67 220 THR A CA 1
ATOM 1483 C C . THR A 1 200 ? 2.990 23.725 52.058 1.00 47.58 220 THR A C 1
ATOM 1484 O O . THR A 1 200 ? 4.041 24.360 52.071 1.00 46.58 220 THR A O 1
ATOM 1488 N N . GLU A 1 201 ? 2.514 23.118 50.968 1.00 46.23 221 GLU A N 1
ATOM 1489 C CA . GLU A 1 201 ? 3.163 23.177 49.649 1.00 49.65 221 GLU A CA 1
ATOM 1490 C C . GLU A 1 201 ? 2.411 24.103 48.713 1.00 46.14 221 GLU A C 1
ATOM 1491 O O . GLU A 1 201 ? 1.193 24.187 48.762 1.00 45.52 221 GLU A O 1
ATOM 1497 N N . VAL A 1 202 ? 3.155 24.765 47.837 1.00 45.79 222 VAL A N 1
ATOM 1498 C CA . VAL A 1 202 ? 2.597 25.576 46.768 1.00 45.53 222 VAL A CA 1
ATOM 1499 C C . VAL A 1 202 ? 3.216 25.108 45.439 1.00 45.72 222 VAL A C 1
ATOM 1500 O O . VAL A 1 202 ? 4.440 25.008 45.328 1.00 43.77 222 VAL A O 1
ATOM 1504 N N . VAL A 1 203 ? 2.368 24.825 44.444 1.00 42.47 223 VAL A N 1
ATOM 1505 C CA . VAL A 1 203 ? 2.806 24.221 43.177 1.00 39.56 223 VAL A CA 1
ATOM 1506 C C . VAL A 1 203 ? 2.736 25.206 42.022 1.00 37.70 223 VAL A C 1
ATOM 1507 O O . VAL A 1 203 ? 1.676 25.761 41.733 1.00 36.76 223 VAL A O 1
ATOM 1511 N N . PHE A 1 204 ? 3.878 25.406 41.369 1.00 36.34 224 PHE A N 1
ATOM 1512 C CA . PHE A 1 204 ? 3.966 26.221 40.169 1.00 35.29 224 PHE A CA 1
ATOM 1513 C C . PHE A 1 204 ? 4.330 25.333 38.984 1.00 36.53 224 PHE A C 1
ATOM 1514 O O . PHE A 1 204 ? 5.487 24.940 38.837 1.00 36.03 224 PHE A O 1
ATOM 1522 N N . ASN A 1 205 ? 3.332 24.991 38.167 1.00 38.47 225 ASN A N 1
ATOM 1523 C CA . ASN A 1 205 ? 3.559 24.304 36.893 1.00 38.93 225 ASN A CA 1
ATOM 1524 C C . ASN A 1 205 ? 4.133 25.300 35.898 1.00 40.99 225 ASN A C 1
ATOM 1525 O O . ASN A 1 205 ? 3.672 26.424 35.842 1.00 38.30 225 ASN A O 1
ATOM 1530 N N . LEU A 1 206 ? 5.151 24.902 35.133 1.00 50.61 226 LEU A N 1
ATOM 1531 C CA . LEU A 1 206 ? 5.807 25.819 34.196 1.00 58.06 226 LEU A CA 1
ATOM 1532 C C . LEU A 1 206 ? 5.644 25.386 32.755 1.00 67.25 226 LEU A C 1
ATOM 1533 O O . LEU A 1 206 ? 5.902 24.231 32.421 1.00 65.75 226 LEU A O 1
ATOM 1538 N N . LYS A 1 207 ? 5.229 26.339 31.916 1.00 78.41 227 LYS A N 1
ATOM 1539 C CA . LYS A 1 207 ? 4.868 26.097 30.517 1.00 91.82 227 LYS A CA 1
ATOM 1540 C C . LYS A 1 207 ? 3.619 25.206 30.425 1.00 84.88 227 LYS A C 1
ATOM 1541 O O . LYS A 1 207 ? 3.654 24.098 29.881 1.00 77.22 227 LYS A O 1
#

Radius of gyration: 18.85 Å; Cα contacts (8 Å, |Δi|>4): 428; chains: 1; bounding box: 34×52×49 Å

Solvent-accessible surface area: 10972 Å² total

Sequence (191 aa):
DGYSLGDIAVDWATVRVVGGDTYSLNADRWGTLWPAATAIPFYKPIDGQRVITYFNPLYDNYEGYDHAVKVEHNYNVLTKQVEDLTAENESEFGNDPVWVNKDWIGGGYLNVIFRQNLKHLVSLVRDRATAAEGEDDGYIHLELRYKTYDDQANGAVSFNLNNSLDLTGKKGIKVKLNSVKDGETEVVFNLK

B-factor: mean 44.27, std 18.71, range [17.92, 131.77]